Protein AF-A0A060NRF5-F1 (afdb_monomer_lite)

Organism: NCBI:txid1458426

Structure (mmCIF, N/CA/C/O backbone):
data_AF-A0A060NRF5-F1
#
_entry.id   AF-A0A060NRF5-F1
#
loop_
_atom_site.group_PDB
_atom_site.id
_atom_site.type_symbol
_atom_site.label_atom_id
_atom_site.label_alt_id
_atom_site.label_comp_id
_atom_site.label_asym_id
_atom_site.label_entity_id
_atom_site.label_seq_id
_atom_site.pdbx_PDB_ins_code
_atom_site.Cartn_x
_atom_site.Cartn_y
_atom_site.Cartn_z
_atom_site.occupancy
_atom_site.B_iso_or_equiv
_atom_site.auth_seq_id
_atom_site.auth_comp_id
_atom_site.auth_asym_id
_atom_site.auth_atom_id
_atom_site.pdbx_PDB_model_num
ATOM 1 N N . MET A 1 1 ? 1.356 7.106 18.323 1.00 96.31 1 MET A N 1
ATOM 2 C CA . MET A 1 1 ? 0.431 6.553 17.309 1.00 96.31 1 MET A CA 1
ATOM 3 C C . MET A 1 1 ? -0.984 7.085 17.484 1.00 96.31 1 MET A C 1
ATOM 5 O O . MET A 1 1 ? -1.646 7.360 16.494 1.00 96.31 1 MET A O 1
ATOM 9 N N . GLU A 1 2 ? -1.412 7.294 18.728 1.00 96.06 2 GLU A N 1
ATOM 10 C CA . GLU A 1 2 ? -2.737 7.798 19.101 1.00 96.06 2 GLU A CA 1
ATOM 11 C C . GLU A 1 2 ? -3.223 8.985 18.259 1.00 96.06 2 GLU A C 1
ATOM 13 O O . GLU A 1 2 ? -4.288 8.899 17.661 1.00 96.06 2 GLU A O 1
ATOM 18 N N . THR A 1 3 ? -2.405 10.032 18.086 1.00 96.19 3 THR A N 1
ATOM 19 C CA . THR A 1 3 ? -2.743 11.198 17.248 1.00 96.19 3 THR A CA 1
ATOM 20 C C . THR A 1 3 ? -3.162 10.820 15.825 1.00 96.19 3 THR A C 1
ATOM 22 O O . THR A 1 3 ? -4.090 11.413 15.283 1.00 96.19 3 THR A O 1
ATOM 25 N N . ALA A 1 4 ? -2.508 9.827 15.214 1.00 96.00 4 ALA A N 1
ATOM 26 C CA . ALA A 1 4 ? -2.854 9.372 13.871 1.00 96.00 4 ALA A CA 1
ATOM 27 C C . ALA A 1 4 ? -4.199 8.635 13.851 1.00 96.00 4 ALA A C 1
ATOM 29 O O . ALA A 1 4 ? -4.987 8.842 12.935 1.00 96.00 4 ALA A O 1
ATOM 30 N N . ILE A 1 5 ? -4.492 7.824 14.872 1.00 96.75 5 ILE A N 1
ATOM 31 C CA . ILE A 1 5 ? -5.781 7.130 14.986 1.00 96.75 5 ILE A CA 1
ATOM 32 C C . ILE A 1 5 ? -6.907 8.125 15.270 1.00 96.75 5 ILE A C 1
ATOM 34 O O . ILE A 1 5 ? -7.942 8.060 14.618 1.00 96.75 5 ILE A O 1
ATOM 38 N N . THR A 1 6 ? -6.705 9.083 16.175 1.00 95.88 6 THR A N 1
ATOM 39 C CA . THR A 1 6 ? -7.685 10.143 16.448 1.00 95.88 6 THR A CA 1
ATOM 40 C C . THR A 1 6 ? -7.989 10.951 15.190 1.00 95.88 6 THR A C 1
ATOM 42 O O . THR A 1 6 ? -9.155 11.173 14.869 1.00 95.88 6 THR A O 1
ATOM 45 N N . LYS A 1 7 ? -6.951 11.321 14.427 1.00 94.56 7 LYS A N 1
ATOM 46 C CA . LYS A 1 7 ? -7.110 11.973 13.124 1.00 94.56 7 LYS A CA 1
ATOM 47 C C . LYS A 1 7 ? -7.955 11.116 12.173 1.00 94.56 7 LYS A C 1
ATOM 49 O O . LYS A 1 7 ? -8.944 11.617 11.649 1.00 94.56 7 LYS A O 1
ATOM 54 N N . LEU A 1 8 ? -7.635 9.830 12.019 1.00 94.06 8 LEU A N 1
ATOM 55 C CA . LEU A 1 8 ? -8.391 8.913 11.156 1.00 94.06 8 LEU A CA 1
ATOM 56 C C . LEU A 1 8 ? -9.866 8.803 11.546 1.00 94.06 8 LEU A C 1
ATOM 58 O O . LEU A 1 8 ? -10.736 8.840 10.683 1.00 94.06 8 LEU A O 1
ATOM 62 N N . LEU A 1 9 ? -10.167 8.686 12.839 1.00 94.25 9 LEU A N 1
ATOM 63 C CA . LEU A 1 9 ? -11.551 8.615 13.307 1.00 94.25 9 LEU A CA 1
ATOM 64 C C . LEU A 1 9 ? -12.325 9.903 12.987 1.00 94.25 9 LEU A C 1
ATOM 66 O O . LEU A 1 9 ? -13.502 9.825 12.653 1.00 94.25 9 LEU A O 1
ATOM 70 N N . SER A 1 10 ? -11.660 11.064 13.018 1.00 93.56 10 SER A N 1
ATOM 71 C CA . SER A 1 10 ? -12.273 12.336 12.611 1.00 93.56 10 SER A CA 1
ATOM 72 C C . SER A 1 10 ? -12.472 12.460 11.095 1.00 93.56 10 SER A C 1
ATOM 74 O O . SER A 1 10 ? -13.467 13.024 10.651 1.00 93.56 10 SER A O 1
ATOM 76 N N . GLU A 1 11 ? -11.553 11.914 10.294 1.00 93.19 11 GLU A N 1
ATOM 77 C CA . GLU A 1 11 ? -11.613 11.966 8.826 1.00 93.19 11 GLU A CA 1
ATOM 78 C C . GLU A 1 11 ? -12.666 11.012 8.248 1.00 93.19 11 GLU A C 1
ATOM 80 O O . GLU A 1 11 ? -13.210 11.265 7.174 1.00 93.19 11 GLU A O 1
ATOM 85 N N . PHE A 1 12 ? -12.976 9.927 8.964 1.00 93.88 12 PHE A N 1
ATOM 86 C CA . PHE A 1 12 ? -13.898 8.882 8.524 1.00 93.88 12 PHE A CA 1
ATOM 87 C C . PHE A 1 12 ? -15.060 8.699 9.519 1.00 93.88 12 PHE A C 1
ATOM 89 O O . PHE A 1 12 ? -15.137 7.665 10.192 1.00 93.88 12 PHE A O 1
ATOM 96 N N . PRO A 1 13 ? -16.025 9.642 9.577 1.00 92.69 13 PRO A N 1
ATOM 97 C CA . PRO A 1 13 ? -17.156 9.590 10.517 1.00 92.69 13 PRO A CA 1
ATOM 98 C C . PRO A 1 13 ? -18.045 8.348 10.339 1.00 92.69 13 PRO A C 1
ATOM 100 O O . PRO A 1 13 ? -18.721 7.912 11.272 1.00 92.69 13 PRO A O 1
ATOM 103 N N . VAL A 1 14 ? -17.993 7.715 9.162 1.00 94.25 14 VAL A N 1
ATOM 104 C CA . VAL A 1 14 ? -18.662 6.435 8.889 1.00 94.25 14 VAL A CA 1
ATOM 105 C C . VAL A 1 14 ? -18.241 5.325 9.865 1.00 94.25 14 VAL A C 1
ATOM 107 O O . VAL A 1 14 ? -19.030 4.422 10.148 1.00 94.25 14 VAL A O 1
ATOM 110 N N . ILE A 1 15 ? -17.021 5.392 10.417 1.00 95.88 15 ILE A N 1
ATOM 111 C CA . ILE A 1 15 ? -16.541 4.432 11.416 1.00 95.88 15 ILE A CA 1
ATOM 112 C C . ILE A 1 15 ? -17.417 4.503 12.663 1.00 95.88 15 ILE A C 1
ATOM 114 O O . ILE A 1 15 ? -17.951 3.481 13.097 1.00 95.88 15 ILE A O 1
ATOM 118 N N . GLU A 1 16 ? -17.592 5.701 13.219 1.00 95.12 16 GLU A N 1
ATOM 119 C CA . GLU A 1 16 ? -18.396 5.924 14.419 1.00 95.12 16 GLU A CA 1
ATOM 120 C C . GLU A 1 16 ? -19.864 5.557 14.181 1.00 95.12 16 GLU A C 1
ATOM 122 O O . GLU A 1 16 ? -20.474 4.852 14.991 1.00 95.12 16 GLU A O 1
ATOM 127 N N . GLU A 1 17 ? -20.407 5.941 13.023 1.00 95.94 17 GLU A N 1
ATOM 128 C CA . GLU A 1 17 ? -21.777 5.612 12.633 1.00 95.94 17 GLU A CA 1
ATOM 129 C C . GLU A 1 17 ? -22.030 4.095 12.657 1.00 95.94 17 GLU A C 1
ATOM 131 O O . GLU A 1 17 ? -22.981 3.625 13.294 1.00 95.94 17 GLU A O 1
ATOM 136 N N . LYS A 1 18 ? -21.163 3.315 11.999 1.00 97.06 18 LYS A N 1
ATOM 137 C CA . LYS A 1 18 ? -21.299 1.854 11.910 1.00 97.06 18 LYS A CA 1
ATOM 138 C C . LYS A 1 18 ? -21.001 1.164 13.237 1.00 97.06 18 LYS A C 1
ATOM 140 O O . LYS A 1 18 ? -21.674 0.191 13.573 1.00 97.06 18 LYS A O 1
ATOM 145 N N . CYS A 1 19 ? -20.069 1.686 14.032 1.00 96.62 19 CYS A N 1
ATOM 146 C CA . CYS A 1 19 ? -19.813 1.200 15.388 1.00 96.62 19 CYS A CA 1
ATOM 147 C C . CYS A 1 19 ? -21.053 1.327 16.278 1.00 96.62 19 CYS A C 1
ATOM 149 O O . CYS A 1 19 ? -21.431 0.364 16.947 1.00 96.62 19 CYS A O 1
ATOM 151 N N . ARG A 1 20 ? -21.739 2.477 16.229 1.00 96.88 20 ARG A N 1
ATOM 152 C CA . ARG A 1 20 ? -22.993 2.705 16.958 1.00 96.88 20 ARG A CA 1
ATOM 153 C C . ARG A 1 20 ? -24.102 1.764 16.488 1.00 96.88 20 ARG A C 1
ATOM 155 O O . ARG A 1 20 ? -24.777 1.165 17.322 1.00 96.88 20 ARG A O 1
ATOM 162 N N . GLN A 1 21 ? -24.273 1.609 15.173 1.00 96.44 21 GLN A N 1
ATOM 163 C CA . GLN A 1 21 ? -25.275 0.705 14.589 1.00 96.44 21 GLN A CA 1
ATOM 164 C C . GLN A 1 21 ? -25.045 -0.754 15.010 1.00 96.44 21 GLN A C 1
ATOM 166 O O . GLN A 1 21 ? -25.988 -1.435 15.409 1.00 96.44 21 GLN A O 1
ATOM 171 N N . ASN A 1 22 ? -23.789 -1.204 14.997 1.00 96.25 22 ASN A N 1
ATOM 172 C CA . ASN A 1 22 ? -23.420 -2.593 15.280 1.00 96.25 22 ASN A CA 1
ATOM 173 C C . ASN A 1 22 ? -23.067 -2.849 16.756 1.00 96.25 22 ASN A C 1
ATOM 175 O O . ASN A 1 22 ? -22.682 -3.963 17.104 1.00 96.25 22 ASN A O 1
ATOM 179 N N . ARG A 1 23 ? -23.208 -1.840 17.629 1.00 96.44 23 ARG A N 1
ATOM 180 C CA . ARG A 1 23 ? -22.895 -1.901 19.071 1.00 96.44 23 ARG A CA 1
ATOM 181 C C . ARG A 1 23 ? -21.463 -2.369 19.366 1.00 96.44 23 ARG A C 1
ATOM 183 O O . ARG A 1 23 ? -21.225 -3.101 20.325 1.00 96.44 23 ARG A O 1
ATOM 190 N N . VAL A 1 24 ? -20.503 -1.936 18.551 1.00 96.75 24 VAL A N 1
ATOM 191 C CA . VAL A 1 24 ? -19.076 -2.229 18.744 1.00 96.75 24 VAL A CA 1
ATOM 192 C C . VAL A 1 24 ? -18.390 -0.982 19.309 1.00 96.75 24 VAL A C 1
ATOM 194 O O . VAL A 1 24 ? -18.358 0.036 18.623 1.00 96.75 24 VAL A O 1
ATOM 197 N N . PRO A 1 25 ? -17.838 -1.012 20.536 1.00 95.94 25 PRO A N 1
ATOM 198 C CA . PRO A 1 25 ? -17.162 0.151 21.099 1.00 95.94 25 PRO A CA 1
ATOM 199 C C . PRO A 1 25 ? -15.815 0.403 20.411 1.00 95.94 25 PRO A C 1
ATOM 201 O O . PRO A 1 25 ? -15.046 -0.528 20.153 1.00 95.94 25 PRO A O 1
ATOM 204 N N . ILE A 1 26 ? -15.498 1.677 20.175 1.00 96.88 26 ILE A N 1
ATOM 205 C CA . ILE A 1 26 ? -14.165 2.104 19.739 1.00 96.88 26 ILE A CA 1
ATOM 206 C C . ILE A 1 26 ? -13.253 2.133 20.970 1.00 96.88 26 ILE A C 1
ATOM 208 O O . ILE A 1 26 ? -13.486 2.898 21.902 1.00 96.88 26 ILE A O 1
ATOM 212 N N . ASN A 1 27 ? -12.200 1.314 20.977 1.00 96.88 27 ASN A N 1
ATOM 213 C CA . ASN A 1 27 ? -11.184 1.334 22.031 1.00 96.88 27 ASN A CA 1
ATOM 214 C C . ASN A 1 27 ? -9.876 1.922 21.485 1.00 96.88 27 ASN A C 1
ATOM 216 O O . ASN A 1 27 ? -9.056 1.209 20.903 1.00 96.88 27 ASN A O 1
ATOM 220 N N . LEU A 1 28 ? -9.696 3.232 21.680 1.00 97.00 28 LEU A N 1
ATOM 221 C CA . LEU A 1 28 ? -8.550 3.984 21.164 1.00 97.00 28 LEU A CA 1
ATOM 222 C C . LEU A 1 28 ? -7.210 3.451 21.687 1.00 97.00 28 LEU A C 1
ATOM 224 O O . LEU A 1 28 ? -6.270 3.294 20.909 1.00 97.00 28 LEU A O 1
ATOM 228 N N . GLN A 1 29 ? -7.126 3.122 22.979 1.00 97.75 29 GLN A N 1
ATOM 229 C CA . GLN A 1 29 ? -5.900 2.602 23.593 1.00 97.75 29 GLN A CA 1
ATOM 230 C C . GLN A 1 29 ? -5.487 1.268 22.968 1.00 97.75 29 GLN A C 1
ATOM 232 O O . GLN A 1 29 ? -4.326 1.082 22.605 1.00 97.75 29 GLN A O 1
ATOM 237 N N . LYS A 1 30 ? -6.448 0.358 22.772 1.00 97.88 30 LYS A N 1
ATOM 238 C CA . LYS A 1 30 ? -6.192 -0.942 22.149 1.00 97.88 30 LYS A CA 1
ATOM 239 C C . LYS A 1 30 ? -5.722 -0.793 20.703 1.00 97.88 30 LYS A C 1
ATOM 241 O O . LYS A 1 30 ? -4.719 -1.397 20.338 1.00 97.88 30 LYS A O 1
ATOM 246 N N . LEU A 1 31 ? -6.414 0.021 19.903 1.00 98.00 31 LEU A N 1
ATOM 247 C CA . LEU A 1 31 ? -6.033 0.267 18.507 1.00 98.00 31 LEU A CA 1
ATOM 248 C C . LEU A 1 31 ? -4.641 0.907 18.412 1.00 98.00 31 LEU A C 1
ATOM 250 O O . LEU A 1 31 ? -3.848 0.539 17.549 1.00 98.00 31 LEU A O 1
ATOM 254 N N . THR A 1 32 ? -4.325 1.824 19.329 1.00 98.25 32 THR A N 1
ATOM 255 C CA . THR A 1 32 ? -3.014 2.481 19.420 1.00 98.25 32 THR A CA 1
ATOM 256 C C . THR A 1 32 ? -1.905 1.478 19.709 1.00 98.25 32 THR A C 1
ATOM 258 O O . THR A 1 32 ? -0.946 1.400 18.940 1.00 98.25 32 THR A O 1
ATOM 261 N N . ALA A 1 33 ? -2.058 0.677 20.766 1.00 98.31 33 ALA A N 1
ATOM 262 C CA . ALA A 1 33 ? -1.073 -0.329 21.149 1.00 98.31 33 ALA A CA 1
ATOM 263 C C . ALA A 1 33 ? -0.861 -1.373 20.041 1.00 98.31 33 ALA A C 1
ATOM 265 O O . ALA A 1 33 ? 0.268 -1.780 19.765 1.00 98.31 33 ALA A O 1
ATOM 266 N N . GLU A 1 34 ? -1.938 -1.781 19.369 1.00 98.00 34 GLU A N 1
ATOM 267 C CA . GLU A 1 34 ? -1.876 -2.747 18.276 1.00 98.00 34 GLU A CA 1
ATOM 268 C C . GLU A 1 34 ? -1.121 -2.185 17.063 1.00 98.00 34 GLU A C 1
ATOM 270 O O . GLU A 1 34 ? -0.209 -2.834 16.547 1.00 98.00 34 GLU A O 1
ATOM 275 N N . ALA A 1 35 ? -1.428 -0.955 16.645 1.00 98.25 35 ALA A N 1
ATOM 276 C CA . ALA A 1 35 ? -0.732 -0.289 15.548 1.00 98.25 35 ALA A CA 1
ATOM 277 C C . ALA A 1 35 ? 0.769 -0.094 15.838 1.00 98.25 35 ALA A C 1
ATOM 279 O O . ALA A 1 35 ? 1.605 -0.318 14.958 1.00 98.25 35 ALA A O 1
ATOM 280 N N . GLU A 1 36 ? 1.131 0.283 17.069 1.00 98.31 36 GLU A N 1
ATOM 281 C CA . GLU A 1 36 ? 2.533 0.428 17.493 1.00 98.31 36 GLU A CA 1
ATOM 282 C C . GLU A 1 36 ? 3.276 -0.907 17.492 1.00 98.31 36 GLU A C 1
ATOM 284 O O . GLU A 1 36 ? 4.404 -0.986 16.996 1.00 98.31 36 GLU A O 1
ATOM 289 N N . ALA A 1 37 ? 2.634 -1.970 17.980 1.00 98.06 37 ALA A N 1
ATOM 290 C CA . ALA A 1 37 ? 3.210 -3.307 17.978 1.00 98.06 37 ALA A CA 1
ATOM 291 C C . ALA A 1 37 ? 3.506 -3.800 16.553 1.00 98.06 37 ALA A C 1
ATOM 293 O O . ALA A 1 37 ? 4.570 -4.377 16.314 1.00 98.06 37 ALA A O 1
ATOM 294 N N . TRP A 1 38 ? 2.606 -3.550 15.594 1.00 97.75 38 TRP A N 1
ATOM 295 C CA . TRP A 1 38 ? 2.828 -3.924 14.195 1.00 97.75 38 TRP A CA 1
ATOM 296 C C . TRP A 1 38 ? 3.927 -3.113 13.522 1.00 97.75 38 TRP A C 1
ATOM 298 O O . TRP A 1 38 ? 4.764 -3.713 12.850 1.00 97.75 38 TRP A O 1
ATOM 308 N N . LEU A 1 39 ? 3.965 -1.791 13.726 1.00 98.25 39 LEU A N 1
ATOM 309 C CA . LEU A 1 39 ? 5.045 -0.960 13.190 1.00 98.25 39 LEU A CA 1
ATOM 310 C C . LEU A 1 39 ? 6.395 -1.422 13.745 1.00 98.25 39 LEU A C 1
ATOM 312 O O . LEU A 1 39 ? 7.309 -1.704 12.978 1.00 98.25 39 LEU A O 1
ATOM 316 N N . SER A 1 40 ? 6.497 -1.599 15.066 1.00 98.06 40 SER A N 1
ATOM 317 C CA . SER A 1 40 ? 7.731 -2.063 15.708 1.00 98.06 40 SER A CA 1
ATOM 318 C C . SER A 1 40 ? 8.164 -3.444 15.207 1.00 98.06 40 SER A C 1
ATOM 320 O O . SER A 1 40 ? 9.347 -3.668 14.951 1.00 98.06 40 SER A O 1
ATOM 322 N N . ARG A 1 41 ? 7.217 -4.377 15.038 1.00 97.06 41 ARG A N 1
ATOM 323 C CA . ARG A 1 41 ? 7.503 -5.711 14.495 1.00 97.06 41 ARG A CA 1
ATOM 324 C C . ARG A 1 41 ? 8.042 -5.626 13.071 1.00 97.06 41 ARG A C 1
ATOM 326 O O . ARG A 1 41 ? 9.068 -6.241 12.797 1.00 97.06 41 ARG A O 1
ATOM 333 N N . GLN A 1 42 ? 7.382 -4.861 12.202 1.00 97.31 42 GLN A N 1
ATOM 334 C CA . GLN A 1 42 ? 7.807 -4.736 10.812 1.00 97.31 42 GLN A CA 1
ATOM 335 C C . GLN A 1 42 ? 9.179 -4.069 10.706 1.00 97.31 42 GLN A C 1
ATOM 337 O O . GLN A 1 42 ? 10.031 -4.549 9.973 1.00 97.31 42 GLN A O 1
ATOM 342 N N . GLN A 1 43 ? 9.434 -3.024 11.496 1.00 97.50 43 GLN A N 1
ATOM 343 C CA . GLN A 1 43 ? 10.740 -2.364 11.536 1.00 97.50 43 GLN A CA 1
ATOM 344 C C . GLN A 1 43 ? 11.856 -3.321 11.954 1.00 97.50 43 GLN A C 1
ATOM 346 O O . GLN A 1 43 ? 12.914 -3.335 11.335 1.00 97.50 43 GLN A O 1
ATOM 351 N N . LYS A 1 44 ? 11.624 -4.162 12.969 1.00 97.31 44 LYS A N 1
ATOM 352 C CA . LYS A 1 44 ? 12.595 -5.188 13.379 1.00 97.31 44 LYS A CA 1
ATOM 353 C C . LYS A 1 44 ? 12.855 -6.208 12.270 1.00 97.31 44 LYS A C 1
ATOM 355 O O . LYS A 1 44 ? 14.003 -6.594 12.066 1.00 97.31 44 LYS A O 1
ATOM 360 N N . GLU A 1 45 ? 11.811 -6.635 11.560 1.00 95.44 45 GLU A N 1
ATOM 361 C CA . GLU A 1 45 ? 11.961 -7.532 10.410 1.00 95.44 45 GLU A CA 1
ATOM 362 C C . GLU A 1 45 ? 12.764 -6.864 9.284 1.00 95.44 45 GLU A C 1
ATOM 364 O O . GLU A 1 45 ? 13.720 -7.454 8.782 1.00 95.44 45 GLU A O 1
ATOM 369 N N . ASP A 1 46 ? 12.450 -5.616 8.946 1.00 96.06 46 ASP A N 1
ATOM 370 C CA . ASP A 1 46 ? 13.120 -4.874 7.876 1.00 96.06 46 ASP A CA 1
ATOM 371 C C . ASP A 1 46 ? 14.600 -4.585 8.202 1.00 96.06 46 ASP A C 1
ATOM 373 O O . ASP A 1 46 ? 15.453 -4.695 7.318 1.00 96.06 46 ASP A O 1
ATOM 377 N N . ILE A 1 47 ? 14.930 -4.311 9.471 1.00 95.19 47 ILE A N 1
ATOM 378 C CA . ILE A 1 47 ? 16.315 -4.154 9.962 1.00 95.19 47 ILE A CA 1
ATOM 379 C C . ILE A 1 47 ? 17.094 -5.470 9.864 1.00 95.19 47 ILE A C 1
ATOM 381 O O . ILE A 1 47 ? 18.292 -5.469 9.580 1.00 95.19 47 ILE A O 1
ATOM 385 N N . SER A 1 48 ? 16.435 -6.612 10.089 1.00 93.81 48 SER A N 1
ATOM 386 C CA . SER A 1 48 ? 17.095 -7.922 10.003 1.00 93.81 48 SER A CA 1
ATOM 387 C C . SER A 1 48 ? 17.554 -8.265 8.577 1.00 93.81 48 SER A C 1
ATOM 389 O O . SER A 1 48 ? 18.476 -9.063 8.392 1.00 93.81 48 SER A O 1
ATOM 391 N N . TYR A 1 49 ? 16.957 -7.621 7.568 1.00 89.81 49 TYR A N 1
ATOM 392 C CA . TYR A 1 49 ? 17.357 -7.719 6.171 1.00 89.81 49 TYR A CA 1
ATOM 393 C C . TYR A 1 49 ? 18.401 -6.651 5.827 1.00 89.81 49 TYR A C 1
ATOM 395 O O . TYR A 1 49 ? 18.079 -5.490 5.594 1.00 89.81 49 TYR A O 1
ATOM 403 N N . LYS A 1 50 ? 19.666 -7.080 5.729 1.00 87.62 50 LYS A N 1
ATOM 404 C CA . LYS A 1 50 ? 20.838 -6.211 5.495 1.00 87.62 50 LYS A CA 1
ATOM 405 C C . LYS A 1 50 ? 20.898 -5.534 4.119 1.00 87.62 50 LYS A C 1
ATOM 407 O O . LYS A 1 50 ? 21.785 -4.722 3.897 1.00 87.62 50 LYS A O 1
ATOM 412 N N . HIS A 1 51 ? 20.031 -5.914 3.185 1.00 89.75 51 HIS A N 1
ATOM 413 C CA . HIS A 1 51 ? 20.010 -5.333 1.846 1.00 89.75 51 HIS A CA 1
ATOM 414 C C . HIS A 1 51 ? 19.032 -4.171 1.794 1.00 89.75 51 HIS A C 1
ATOM 416 O O . HIS A 1 51 ? 17.880 -4.324 2.202 1.00 89.75 51 HIS A O 1
ATOM 422 N N . ASP A 1 52 ? 19.475 -3.048 1.248 1.00 91.19 52 ASP A N 1
ATOM 423 C CA . ASP A 1 52 ? 18.610 -1.902 1.005 1.00 91.19 52 ASP A CA 1
ATOM 424 C C . ASP A 1 52 ? 17.589 -2.200 -0.094 1.00 91.19 52 ASP A C 1
ATOM 426 O O . ASP A 1 52 ? 17.787 -3.068 -0.952 1.00 91.19 52 ASP A O 1
ATOM 430 N N . LEU A 1 53 ? 16.473 -1.471 -0.065 1.00 93.06 53 LEU A N 1
ATOM 431 C CA . LEU A 1 53 ? 15.541 -1.488 -1.181 1.00 93.06 53 LEU A CA 1
ATOM 432 C C . LEU A 1 53 ? 16.211 -0.955 -2.446 1.00 93.06 53 LEU A C 1
ATOM 434 O O . LEU A 1 53 ? 16.932 0.039 -2.418 1.00 93.06 53 LEU A O 1
ATOM 438 N N . ILE A 1 54 ? 15.891 -1.588 -3.571 1.00 93.19 54 ILE A N 1
ATOM 439 C CA . ILE A 1 54 ? 16.360 -1.175 -4.892 1.00 93.19 54 ILE A CA 1
ATOM 440 C C . ILE A 1 54 ? 15.176 -0.892 -5.814 1.00 93.19 54 ILE A C 1
ATOM 442 O O . ILE A 1 54 ? 14.239 -1.686 -5.912 1.00 93.19 54 ILE A O 1
ATOM 446 N N . SER A 1 55 ? 15.218 0.241 -6.508 1.00 94.62 55 SER A N 1
ATOM 447 C CA . SER A 1 55 ? 14.315 0.538 -7.620 1.00 94.62 55 SER A CA 1
ATOM 448 C C . SER A 1 55 ? 15.068 0.292 -8.929 1.00 94.62 55 SER A C 1
ATOM 450 O O . SER A 1 55 ? 16.062 0.978 -9.171 1.00 94.62 55 SER A O 1
ATOM 452 N N . PRO A 1 56 ? 14.623 -0.642 -9.793 1.00 92.12 56 PRO A N 1
ATOM 453 C CA . PRO A 1 56 ? 15.240 -0.863 -11.103 1.00 92.12 56 PRO A CA 1
ATOM 454 C C . PRO A 1 56 ? 15.274 0.391 -11.986 1.00 92.12 56 PRO A C 1
ATOM 456 O O . PRO A 1 56 ? 16.178 0.535 -12.802 1.00 92.12 56 PRO A O 1
ATOM 459 N N . HIS A 1 57 ? 14.317 1.305 -11.795 1.00 91.06 57 HIS A N 1
ATOM 460 C CA . HIS A 1 57 ? 14.201 2.560 -12.547 1.00 91.06 57 HIS A CA 1
ATOM 461 C C . HIS A 1 57 ? 14.667 3.789 -11.752 1.00 91.06 57 HIS A C 1
ATOM 463 O O . HIS A 1 57 ? 14.471 4.912 -12.199 1.00 91.06 57 HIS A O 1
ATOM 469 N N . GLY A 1 58 ? 15.275 3.593 -10.577 1.00 91.81 58 GLY A N 1
ATOM 470 C CA . GLY A 1 58 ? 15.867 4.663 -9.768 1.00 91.81 58 GLY A CA 1
ATOM 471 C C . GLY A 1 58 ? 14.892 5.517 -8.948 1.00 91.81 58 GLY A C 1
ATOM 472 O O . GLY A 1 58 ? 15.343 6.437 -8.268 1.00 91.81 58 GLY A O 1
ATOM 473 N N . LEU A 1 59 ? 13.587 5.220 -8.952 1.00 94.31 59 LEU A N 1
ATOM 474 C CA . LEU A 1 59 ? 12.607 5.960 -8.155 1.00 94.31 59 LEU A CA 1
ATOM 475 C C . LEU A 1 59 ? 12.435 5.345 -6.759 1.00 94.31 59 LEU A C 1
ATOM 477 O O . LEU A 1 59 ? 11.774 4.314 -6.585 1.00 94.31 59 LEU A O 1
ATOM 481 N N . THR A 1 60 ? 12.954 6.054 -5.759 1.00 96.44 60 THR A N 1
ATOM 482 C CA . THR A 1 60 ? 12.701 5.809 -4.335 1.00 96.44 60 THR A CA 1
ATOM 483 C C . THR A 1 60 ? 12.126 7.068 -3.696 1.00 96.44 60 THR A C 1
ATOM 485 O O . THR A 1 60 ? 12.615 8.173 -3.924 1.00 96.44 60 THR A O 1
ATOM 488 N N . ILE A 1 61 ? 11.071 6.904 -2.903 1.00 97.19 61 ILE A N 1
ATOM 489 C CA . ILE A 1 61 ? 10.350 7.989 -2.235 1.00 97.19 61 ILE A CA 1
ATOM 490 C C . ILE A 1 61 ? 10.451 7.779 -0.729 1.00 97.19 61 ILE A C 1
ATOM 492 O O . ILE A 1 61 ? 10.141 6.698 -0.235 1.00 97.19 61 ILE A O 1
ATOM 496 N N . GLU A 1 62 ? 10.833 8.825 -0.002 1.00 97.75 62 GLU A N 1
ATOM 497 C CA . GLU A 1 62 ? 10.991 8.751 1.448 1.00 97.75 62 GLU A CA 1
ATOM 498 C C . GLU A 1 62 ? 9.707 9.167 2.178 1.00 97.75 62 GLU A C 1
ATOM 500 O O . GLU A 1 62 ? 9.154 10.258 1.960 1.00 97.75 62 GLU A O 1
ATOM 505 N N . LEU A 1 63 ? 9.250 8.308 3.087 1.00 98.31 63 LEU A N 1
ATOM 506 C CA . LEU A 1 63 ? 8.220 8.617 4.069 1.00 98.31 63 LEU A CA 1
ATOM 507 C C . LEU A 1 63 ? 8.854 8.984 5.409 1.00 98.31 63 LEU A C 1
ATOM 509 O O . LEU A 1 63 ? 9.732 8.306 5.928 1.00 98.31 63 LEU A O 1
ATOM 513 N N . THR A 1 64 ? 8.339 10.039 6.021 1.00 98.00 64 THR A N 1
ATOM 514 C CA . THR A 1 64 ? 8.648 10.404 7.400 1.00 98.00 64 THR A CA 1
ATOM 515 C C . THR A 1 64 ? 8.083 9.372 8.376 1.00 98.00 64 THR A C 1
ATOM 517 O O . THR A 1 64 ? 7.097 8.681 8.104 1.00 98.00 64 THR A O 1
ATOM 520 N N . LEU A 1 65 ? 8.624 9.339 9.596 1.00 96.81 65 LEU A N 1
ATOM 521 C CA . LEU A 1 65 ? 8.073 8.506 10.668 1.00 96.81 65 LEU A CA 1
ATOM 522 C C . LEU A 1 65 ? 6.596 8.826 10.971 1.00 96.81 65 LEU A C 1
ATOM 524 O O . LEU A 1 65 ? 5.842 7.936 11.360 1.00 96.81 65 LEU A O 1
ATOM 528 N N . ALA A 1 66 ? 6.169 10.083 10.814 1.00 97.00 66 ALA A N 1
ATOM 529 C CA . ALA A 1 66 ? 4.771 10.467 10.996 1.00 97.00 66 ALA A CA 1
ATOM 530 C C . ALA A 1 66 ? 3.871 9.853 9.911 1.00 97.00 66 ALA A C 1
ATOM 532 O O . ALA A 1 66 ? 2.808 9.321 10.233 1.00 97.00 66 ALA A O 1
ATOM 533 N N . GLU A 1 67 ? 4.323 9.865 8.654 1.00 97.81 67 GLU A N 1
ATOM 534 C CA . GLU A 1 67 ? 3.636 9.221 7.531 1.00 97.81 67 GLU A CA 1
ATOM 535 C C . GLU A 1 67 ? 3.565 7.697 7.720 1.00 97.81 67 GLU A C 1
ATOM 537 O O . GLU A 1 67 ? 2.489 7.116 7.584 1.00 97.81 67 GLU A O 1
ATOM 542 N N . LEU A 1 68 ? 4.659 7.053 8.142 1.00 97.75 68 LEU A N 1
ATOM 543 C CA . LEU A 1 68 ? 4.664 5.620 8.468 1.00 97.75 68 LEU A CA 1
ATOM 544 C C . LEU A 1 68 ? 3.715 5.281 9.623 1.00 97.75 68 LEU A C 1
ATOM 546 O O . LEU A 1 68 ? 2.938 4.331 9.534 1.00 97.75 68 LEU A O 1
ATOM 550 N N . LYS A 1 69 ? 3.735 6.066 10.709 1.00 97.94 69 LYS A N 1
ATOM 551 C CA . LYS A 1 69 ? 2.795 5.891 11.828 1.00 97.94 69 LYS A CA 1
ATOM 552 C C . LYS A 1 69 ? 1.354 6.000 11.343 1.00 97.94 69 LYS A C 1
ATOM 554 O O . LYS A 1 69 ? 0.529 5.176 11.720 1.00 97.94 69 LYS A O 1
ATOM 559 N N . TYR A 1 70 ? 1.058 6.969 10.483 1.00 97.69 70 TYR A N 1
ATOM 560 C CA . TYR A 1 70 ? -0.270 7.113 9.903 1.00 97.69 70 TYR A CA 1
ATOM 561 C C . TYR A 1 70 ? -0.661 5.911 9.028 1.00 97.69 70 TYR A C 1
ATOM 563 O O . TYR A 1 70 ? -1.758 5.382 9.192 1.00 97.69 70 TYR A O 1
ATOM 571 N N . ALA A 1 71 ? 0.240 5.399 8.185 1.00 97.88 71 ALA A N 1
ATOM 572 C CA . ALA A 1 71 ? -0.017 4.202 7.383 1.00 97.88 71 ALA A CA 1
ATOM 573 C C . ALA A 1 71 ? -0.340 2.967 8.248 1.00 97.88 71 ALA A C 1
ATOM 575 O O . ALA A 1 71 ? -1.284 2.227 7.967 1.00 97.88 71 ALA A O 1
ATOM 576 N N . PHE A 1 72 ? 0.386 2.769 9.353 1.00 98.19 72 PHE A N 1
ATOM 577 C CA . PHE A 1 72 ? 0.115 1.672 10.287 1.00 98.19 72 PHE A CA 1
ATOM 578 C C . PHE A 1 72 ? -1.150 1.887 11.127 1.00 98.19 72 PHE A C 1
ATOM 580 O O . PHE A 1 72 ? -1.861 0.921 11.422 1.00 98.19 72 PHE A O 1
ATOM 587 N N . ALA A 1 73 ? -1.481 3.134 11.468 1.00 98.12 73 ALA A N 1
ATOM 588 C CA . ALA A 1 73 ? -2.767 3.479 12.068 1.00 98.12 73 ALA A CA 1
ATOM 589 C C . ALA A 1 73 ? -3.921 3.105 11.125 1.00 98.12 73 ALA A C 1
ATOM 591 O O . ALA A 1 73 ? -4.852 2.419 11.545 1.00 98.12 73 ALA A O 1
ATOM 592 N N . VAL A 1 74 ? -3.812 3.458 9.839 1.00 97.38 74 VAL A N 1
ATOM 593 C CA . VAL A 1 74 ? -4.778 3.078 8.801 1.00 97.38 74 VAL A CA 1
ATOM 594 C C . VAL A 1 74 ? -4.933 1.568 8.726 1.00 97.38 74 VAL A C 1
ATOM 596 O O . VAL A 1 74 ? -6.053 1.075 8.825 1.00 97.38 74 VAL A O 1
ATOM 599 N N . GLY A 1 75 ? -3.838 0.818 8.566 1.00 96.56 75 GLY A N 1
ATOM 600 C CA . GLY A 1 75 ? -3.926 -0.633 8.404 1.00 96.56 75 GLY A CA 1
ATOM 601 C C . GLY A 1 75 ? -4.593 -1.319 9.596 1.00 96.56 75 GLY A C 1
ATOM 602 O O . GLY A 1 75 ? -5.387 -2.247 9.421 1.00 96.56 75 GLY A O 1
ATOM 603 N N . THR A 1 76 ? -4.350 -0.799 10.799 1.00 97.50 76 THR A N 1
ATOM 604 C CA . THR A 1 76 ? -4.976 -1.247 12.049 1.00 97.50 76 THR A CA 1
ATOM 605 C C . THR A 1 76 ? -6.464 -0.931 12.087 1.00 97.50 76 THR A C 1
ATOM 607 O O . THR A 1 76 ? -7.283 -1.842 12.209 1.00 97.50 76 THR A O 1
ATOM 610 N N . VAL A 1 77 ? -6.825 0.345 11.930 1.00 97.12 77 VAL A N 1
ATOM 611 C CA . VAL A 1 77 ? -8.214 0.811 12.004 1.00 97.12 77 VAL A CA 1
ATOM 612 C C . VAL A 1 77 ? -9.054 0.183 10.898 1.00 97.12 77 VAL A C 1
ATOM 614 O O . VAL A 1 77 ? -10.124 -0.340 11.185 1.00 97.12 77 VAL A O 1
ATOM 617 N N . ARG A 1 78 ? -8.557 0.143 9.656 1.00 95.25 78 ARG A N 1
ATOM 618 C CA . ARG A 1 78 ? -9.240 -0.473 8.508 1.00 95.25 78 ARG A CA 1
ATOM 619 C C . ARG A 1 78 ? -9.495 -1.959 8.733 1.00 95.25 78 ARG A C 1
ATOM 621 O O . ARG A 1 78 ? -10.594 -2.437 8.468 1.00 95.25 78 ARG A O 1
ATOM 628 N N . THR A 1 79 ? -8.501 -2.699 9.221 1.00 95.25 79 THR A N 1
ATOM 629 C CA . THR A 1 79 ? -8.656 -4.142 9.472 1.00 95.25 79 THR A CA 1
ATOM 630 C C . THR A 1 79 ? -9.642 -4.400 10.595 1.00 95.25 79 THR A C 1
ATOM 632 O O . THR A 1 79 ? -10.558 -5.203 10.430 1.00 95.25 79 THR A O 1
ATOM 635 N N . TRP A 1 80 ? -9.497 -3.686 11.712 1.00 96.12 80 TRP A N 1
ATOM 636 C CA . TRP A 1 80 ? -10.431 -3.776 12.825 1.00 96.12 80 TRP A CA 1
ATOM 637 C C . TRP A 1 80 ? -11.856 -3.427 12.387 1.00 96.12 80 TRP A C 1
ATOM 639 O O . TRP A 1 80 ? -12.777 -4.201 12.640 1.00 96.12 80 TRP A O 1
ATOM 649 N N . PHE A 1 81 ? -12.035 -2.315 11.677 1.00 96.00 81 PHE A N 1
ATOM 650 C CA . PHE A 1 81 ? -13.332 -1.867 11.190 1.00 96.00 81 PHE A CA 1
ATOM 651 C C . PHE A 1 81 ? -13.971 -2.920 10.285 1.00 96.00 81 PHE A C 1
ATOM 653 O O . PHE A 1 81 ? -15.074 -3.398 10.549 1.00 96.00 81 PHE A O 1
ATOM 660 N N . ASN A 1 82 ? -13.248 -3.369 9.263 1.00 93.12 82 ASN A N 1
ATOM 661 C CA . ASN A 1 82 ? -13.800 -4.328 8.324 1.00 93.12 82 ASN A CA 1
ATOM 662 C C . ASN A 1 82 ? -14.111 -5.677 8.983 1.00 93.12 82 ASN A C 1
ATOM 664 O O . ASN A 1 82 ? -15.190 -6.225 8.776 1.00 93.12 82 ASN A O 1
ATOM 668 N N . GLU A 1 83 ? -13.204 -6.220 9.795 1.00 93.50 83 GLU A N 1
ATOM 669 C CA . GLU A 1 83 ? -13.360 -7.574 10.331 1.00 93.50 83 GLU A CA 1
ATOM 670 C C . GLU A 1 83 ? -14.249 -7.633 11.579 1.00 93.50 83 GLU A C 1
ATOM 672 O O . GLU A 1 83 ? -14.968 -8.616 11.764 1.00 93.50 83 GLU A O 1
ATOM 677 N N . LYS A 1 84 ? -14.201 -6.614 12.448 1.00 94.56 84 LYS A N 1
ATOM 678 C CA . LYS A 1 84 ? -14.931 -6.595 13.729 1.00 94.56 84 LYS A CA 1
ATOM 679 C C . LYS A 1 84 ? -16.239 -5.823 13.667 1.00 94.56 84 LYS A C 1
ATOM 681 O O . LYS A 1 84 ? -17.178 -6.227 14.342 1.00 94.56 84 LYS A O 1
ATOM 686 N N . VAL A 1 85 ? -16.309 -4.746 12.884 1.00 95.19 85 VAL A N 1
ATOM 687 C CA . VAL A 1 85 ? -17.524 -3.922 12.7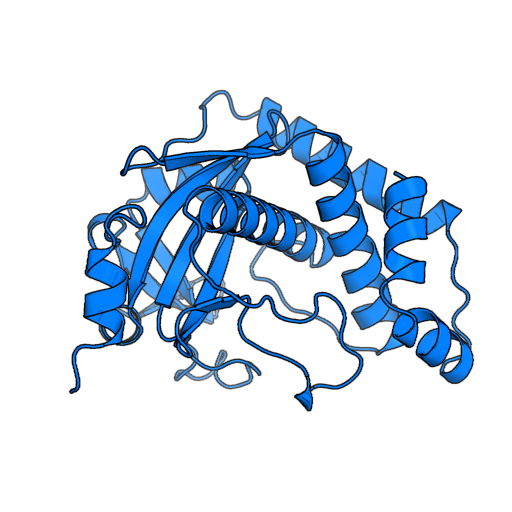72 1.00 95.19 85 VAL A CA 1
ATOM 688 C C . VAL A 1 85 ? -18.371 -4.380 11.591 1.00 95.19 85 VAL A C 1
ATOM 690 O O . VAL A 1 85 ? -19.570 -4.576 11.755 1.00 95.19 85 VAL A O 1
ATOM 693 N N . MET A 1 86 ? -17.762 -4.601 10.422 1.00 93.31 86 MET A N 1
ATOM 694 C CA . MET A 1 86 ? -18.490 -4.957 9.193 1.00 93.31 86 MET A CA 1
ATOM 695 C C . MET A 1 86 ? -18.608 -6.471 8.948 1.00 93.31 86 MET A C 1
ATOM 697 O O . MET A 1 86 ? -19.393 -6.902 8.104 1.00 93.31 86 MET A O 1
ATOM 701 N N . GLY A 1 87 ? -17.835 -7.296 9.664 1.00 90.94 87 GLY A N 1
ATOM 702 C CA . GLY A 1 87 ? -17.815 -8.755 9.496 1.00 90.94 87 GLY A CA 1
ATOM 703 C C . GLY A 1 87 ? -17.157 -9.239 8.195 1.00 90.94 87 GLY A C 1
ATOM 704 O O . GLY A 1 87 ? -17.301 -10.402 7.813 1.00 90.94 87 GLY A O 1
ATOM 705 N N . TRP A 1 88 ? -16.429 -8.370 7.494 1.00 89.19 88 TRP A N 1
ATOM 706 C CA . TRP A 1 88 ? -15.751 -8.675 6.239 1.00 89.19 88 TRP A CA 1
ATOM 707 C C . TRP A 1 88 ? -14.348 -9.203 6.503 1.00 89.19 88 TRP A C 1
ATOM 709 O O . TRP A 1 88 ? -13.420 -8.450 6.790 1.00 89.19 88 TRP A O 1
ATOM 719 N N . LYS A 1 89 ? -14.187 -10.521 6.384 1.00 82.75 89 LYS A N 1
ATOM 720 C CA . LYS A 1 89 ? -12.885 -11.176 6.531 1.00 82.75 89 LYS A CA 1
ATOM 721 C C . LYS A 1 89 ? -12.106 -11.115 5.223 1.00 82.75 89 LYS A C 1
ATOM 723 O O . LYS A 1 89 ? -12.587 -11.596 4.195 1.00 82.75 89 LYS A O 1
ATOM 728 N N . TYR A 1 90 ? -10.886 -10.590 5.277 1.00 74.06 90 TYR A N 1
ATOM 729 C CA . TYR A 1 90 ? -9.976 -10.611 4.138 1.00 74.06 90 TYR A CA 1
ATOM 730 C C . TYR A 1 90 ? -9.135 -11.883 4.125 1.00 74.06 90 TYR A C 1
ATOM 732 O O . TYR A 1 90 ? -8.808 -12.466 5.157 1.00 74.06 90 TYR A O 1
ATOM 740 N N . ARG A 1 91 ? -8.766 -12.319 2.920 1.00 70.50 91 ARG A N 1
ATOM 741 C CA . ARG A 1 91 ? -7.770 -13.372 2.711 1.00 70.50 91 ARG A CA 1
ATOM 742 C C . ARG A 1 91 ? -6.625 -12.794 1.899 1.00 70.50 91 ARG A C 1
ATOM 744 O O . ARG A 1 91 ? -6.722 -12.700 0.676 1.00 70.50 91 ARG A O 1
ATOM 751 N N . HIS A 1 92 ? -5.540 -12.439 2.571 1.00 72.81 92 HIS A N 1
ATOM 752 C CA . HIS A 1 92 ? -4.296 -12.061 1.911 1.00 72.81 92 HIS A CA 1
ATOM 753 C C . HIS A 1 92 ? -3.402 -13.296 1.772 1.00 72.81 92 HIS A C 1
ATOM 755 O O . HIS A 1 92 ? -3.385 -14.171 2.638 1.00 72.81 92 HIS A O 1
ATOM 761 N N . SER A 1 93 ? -2.688 -13.404 0.654 1.00 67.38 93 SER A N 1
ATOM 762 C CA . SER A 1 93 ? -1.775 -14.523 0.423 1.00 67.38 93 SER A CA 1
ATOM 763 C C . SER A 1 93 ? -0.506 -14.315 1.251 1.00 67.38 93 SER A C 1
ATOM 765 O O . SER A 1 93 ? 0.349 -13.521 0.872 1.00 67.38 93 SER A O 1
ATOM 767 N N . GLY A 1 94 ? -0.407 -15.003 2.391 1.00 69.94 94 GLY A N 1
ATOM 768 C CA . GLY A 1 94 ? 0.821 -15.078 3.191 1.00 69.94 94 GLY A CA 1
ATOM 769 C C . GLY A 1 94 ? 1.118 -13.885 4.109 1.00 69.94 94 GLY A C 1
ATOM 770 O O . GLY A 1 94 ? 2.170 -13.884 4.738 1.00 69.94 94 GLY A O 1
ATOM 771 N N . LEU A 1 95 ? 0.217 -12.901 4.227 1.00 79.69 95 LEU A N 1
ATOM 772 C CA . LEU A 1 95 ? 0.360 -11.767 5.151 1.00 79.69 95 LEU A CA 1
ATOM 773 C C . LEU A 1 95 ? -0.900 -11.592 6.014 1.00 79.69 95 LEU A C 1
ATOM 775 O O . LEU A 1 95 ? -2.009 -11.745 5.505 1.00 79.69 95 LEU A O 1
ATOM 779 N N . PRO A 1 96 ? -0.769 -11.234 7.301 1.00 90.06 96 PRO A N 1
ATOM 780 C CA . PRO A 1 96 ? -1.896 -10.778 8.114 1.00 90.06 96 PRO A CA 1
ATOM 781 C C . PRO A 1 96 ? -2.561 -9.535 7.499 1.00 90.06 96 PRO A C 1
ATOM 783 O O . PRO A 1 96 ? -1.856 -8.637 7.035 1.00 90.06 96 PRO A O 1
ATOM 786 N N . SER A 1 97 ? -3.900 -9.452 7.523 1.00 91.69 97 SER A N 1
ATOM 787 C CA . SER A 1 97 ? -4.672 -8.369 6.877 1.00 91.69 97 SER A CA 1
ATOM 788 C C . SER A 1 97 ? -4.204 -6.976 7.282 1.00 91.69 97 SER A C 1
ATOM 790 O O . SER A 1 97 ? -4.025 -6.100 6.442 1.00 91.69 97 SER A O 1
ATOM 792 N N . GLN A 1 98 ? -3.935 -6.797 8.571 1.00 94.31 98 GLN A N 1
ATOM 793 C CA . GLN A 1 98 ? -3.454 -5.538 9.118 1.00 94.31 98 GLN A CA 1
ATOM 794 C C . GLN A 1 98 ? -2.137 -5.096 8.509 1.00 94.31 98 GLN A C 1
ATOM 796 O O . GLN A 1 98 ? -2.027 -3.957 8.069 1.00 94.31 98 GLN A O 1
ATOM 801 N N . LEU A 1 99 ? -1.166 -6.003 8.420 1.00 94.06 99 LEU A N 1
ATOM 802 C CA . LEU A 1 99 ? 0.116 -5.686 7.814 1.00 94.06 99 LEU A CA 1
ATOM 803 C C . LEU A 1 99 ? -0.037 -5.410 6.313 1.00 94.06 99 LEU A C 1
ATOM 805 O O . LEU A 1 99 ? 0.538 -4.450 5.810 1.00 94.06 99 LEU A O 1
ATOM 809 N N . ALA A 1 100 ? -0.861 -6.194 5.612 1.00 92.94 100 ALA A N 1
ATOM 810 C CA . ALA A 1 100 ? -1.143 -5.964 4.198 1.00 92.94 100 ALA A CA 1
ATOM 811 C C . ALA A 1 100 ? -1.752 -4.571 3.951 1.00 92.94 100 ALA A C 1
ATOM 813 O O . ALA A 1 100 ? -1.316 -3.868 3.042 1.00 92.94 100 ALA A O 1
ATOM 814 N N . HIS A 1 101 ? -2.710 -4.142 4.778 1.00 94.88 101 HIS A N 1
ATOM 815 C CA . HIS A 1 101 ? -3.298 -2.806 4.685 1.00 94.88 101 HIS A CA 1
ATOM 816 C C . HIS A 1 101 ? -2.312 -1.695 5.073 1.00 94.88 101 HIS A C 1
ATOM 818 O O . HIS A 1 101 ? -2.284 -0.673 4.396 1.00 94.88 101 HIS A O 1
ATOM 824 N N . SER A 1 102 ? -1.483 -1.883 6.107 1.00 97.00 102 SER A N 1
ATOM 825 C CA . SER A 1 102 ? -0.474 -0.889 6.512 1.00 97.00 102 SER A CA 1
ATOM 826 C C . SER A 1 102 ? 0.561 -0.648 5.412 1.00 97.00 102 SER A C 1
ATOM 828 O O . SER A 1 102 ? 0.850 0.493 5.059 1.00 97.00 102 SER A O 1
ATOM 830 N N . ILE A 1 103 ? 1.097 -1.729 4.838 1.00 96.81 103 ILE A N 1
ATOM 831 C CA . ILE A 1 103 ? 2.086 -1.662 3.756 1.00 96.81 103 ILE A CA 1
ATOM 832 C C . ILE A 1 103 ? 1.452 -1.130 2.465 1.00 96.81 103 ILE A C 1
ATOM 834 O O . ILE A 1 103 ? 2.086 -0.361 1.747 1.00 96.81 103 ILE A O 1
ATOM 838 N N . GLY A 1 104 ? 0.195 -1.500 2.183 1.00 95.75 104 GLY A N 1
ATOM 839 C CA . GLY A 1 104 ? -0.619 -0.906 1.115 1.00 95.75 104 GLY A CA 1
ATOM 840 C C . GLY A 1 104 ? -0.701 0.614 1.235 1.00 95.75 104 GLY A C 1
ATOM 841 O O . GLY A 1 104 ? -0.265 1.327 0.333 1.00 95.75 104 GLY A O 1
ATOM 842 N N . GLN A 1 105 ? -1.132 1.099 2.403 1.00 97.12 105 GLN A N 1
ATOM 843 C CA . GLN A 1 105 ? -1.276 2.527 2.664 1.00 97.12 105 GLN A CA 1
ATOM 844 C C . GLN A 1 105 ? 0.053 3.282 2.554 1.00 97.12 105 GLN A C 1
ATOM 846 O O . GLN A 1 105 ? 0.081 4.387 2.019 1.00 97.12 105 GLN A O 1
ATOM 851 N N . ALA A 1 106 ? 1.161 2.707 3.032 1.00 98.00 106 ALA A N 1
ATOM 852 C CA . ALA A 1 106 ? 2.477 3.327 2.891 1.00 98.00 106 ALA A CA 1
ATOM 853 C C . ALA A 1 106 ? 2.848 3.524 1.407 1.00 98.00 106 ALA A C 1
ATOM 855 O O . ALA A 1 106 ? 3.266 4.612 1.012 1.00 98.00 106 ALA A O 1
ATOM 856 N N . GLY A 1 107 ? 2.621 2.510 0.565 1.00 97.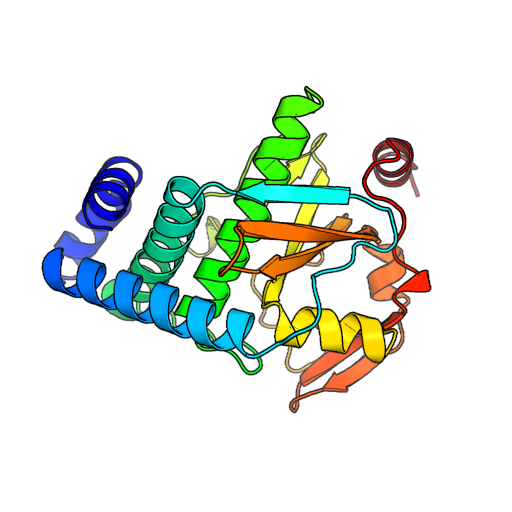38 107 GLY A N 1
ATOM 857 C CA . GLY A 1 107 ? 2.837 2.622 -0.880 1.00 97.38 107 GLY A CA 1
ATOM 858 C C . GLY A 1 107 ? 1.941 3.674 -1.545 1.00 97.38 107 GLY A C 1
ATOM 859 O O . GLY A 1 107 ? 2.433 4.492 -2.321 1.00 97.38 107 GLY A O 1
ATOM 860 N N . GLU A 1 108 ? 0.648 3.700 -1.204 1.00 97.19 108 GLU A N 1
ATOM 861 C CA . GLU A 1 108 ? -0.312 4.707 -1.688 1.00 97.19 108 GLU A CA 1
ATOM 862 C C . GLU A 1 108 ? 0.100 6.139 -1.311 1.00 97.19 108 GLU A C 1
ATOM 864 O O . GLU A 1 108 ? 0.041 7.048 -2.145 1.00 97.19 108 GLU A O 1
ATOM 869 N N . MET A 1 109 ? 0.556 6.347 -0.073 1.00 97.06 109 MET A N 1
ATOM 870 C CA . MET A 1 109 ? 1.016 7.650 0.413 1.00 97.06 109 MET A CA 1
ATOM 871 C C . MET A 1 109 ? 2.276 8.119 -0.308 1.00 97.06 109 MET A C 1
ATOM 873 O O . MET A 1 109 ? 2.327 9.266 -0.752 1.00 97.06 109 MET A O 1
ATOM 877 N N . ALA A 1 110 ? 3.271 7.242 -0.458 1.00 97.19 110 ALA A N 1
ATOM 878 C CA . ALA A 1 110 ? 4.501 7.567 -1.172 1.00 97.19 110 ALA A CA 1
ATOM 879 C C . ALA A 1 110 ? 4.203 7.959 -2.623 1.00 97.19 110 ALA A C 1
ATOM 881 O O . ALA A 1 110 ? 4.651 9.006 -3.093 1.00 97.19 110 ALA A O 1
ATOM 882 N N . LEU A 1 111 ? 3.370 7.175 -3.311 1.00 95.06 111 LEU A N 1
ATOM 883 C CA . LEU A 1 111 ? 2.991 7.482 -4.682 1.00 95.06 111 LEU A CA 1
ATOM 884 C C . LEU A 1 111 ? 2.212 8.800 -4.782 1.00 95.06 111 LEU A C 1
ATOM 886 O O . LEU A 1 111 ? 2.495 9.615 -5.656 1.00 95.06 111 LEU A O 1
ATOM 890 N N . SER A 1 112 ? 1.278 9.047 -3.862 1.00 95.50 112 SER A N 1
ATOM 891 C CA . SER A 1 112 ? 0.528 10.308 -3.797 1.00 95.50 112 SER A CA 1
ATOM 892 C C . SER A 1 112 ? 1.457 11.512 -3.619 1.00 95.50 112 SER A 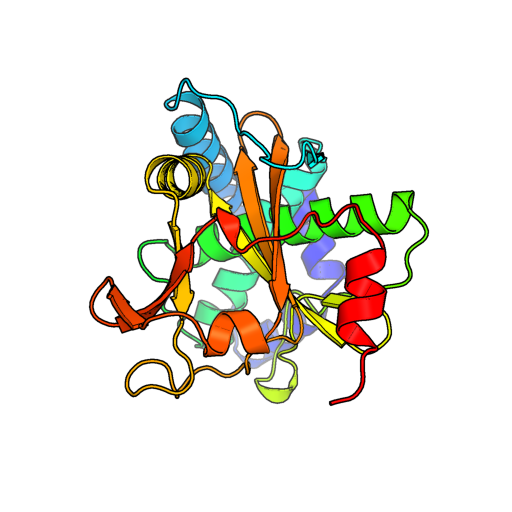C 1
ATOM 894 O O . SER A 1 112 ? 1.318 12.509 -4.326 1.00 95.50 112 SER A O 1
ATOM 896 N N . LYS A 1 113 ? 2.450 11.401 -2.728 1.00 95.62 113 LYS A N 1
ATOM 897 C CA . LYS A 1 113 ? 3.481 12.422 -2.488 1.00 95.62 113 LYS A CA 1
ATOM 898 C C . LYS A 1 113 ? 4.308 12.700 -3.745 1.00 95.62 113 LYS A C 1
ATOM 900 O O . LYS A 1 113 ? 4.519 13.858 -4.106 1.00 95.62 113 LYS A O 1
ATOM 905 N N . TYR A 1 114 ? 4.721 11.650 -4.453 1.00 94.00 114 TYR A N 1
ATOM 906 C CA . TYR A 1 114 ? 5.423 11.784 -5.726 1.00 94.00 114 TYR A CA 1
ATOM 907 C C . TYR A 1 114 ? 4.564 12.487 -6.784 1.00 94.00 114 TYR A C 1
ATOM 909 O O . TYR A 1 114 ? 4.995 13.485 -7.362 1.00 94.00 114 TYR A O 1
ATOM 917 N N . LEU A 1 115 ? 3.325 12.036 -6.994 1.00 92.44 115 LEU A N 1
ATOM 918 C CA . LEU A 1 115 ? 2.410 12.634 -7.969 1.00 92.44 115 LEU A CA 1
ATOM 919 C C . LEU A 1 115 ? 2.148 14.119 -7.679 1.00 92.44 115 LEU A C 1
ATOM 921 O O . LEU A 1 115 ? 2.172 14.932 -8.602 1.00 92.44 115 LEU A O 1
ATOM 925 N N . GLN A 1 116 ? 1.974 14.487 -6.404 1.00 94.31 116 GLN A N 1
ATOM 926 C CA . GLN A 1 116 ? 1.849 15.883 -5.972 1.00 94.31 116 GLN A CA 1
ATOM 927 C C . GLN A 1 116 ? 3.094 16.703 -6.326 1.00 94.31 116 GLN A C 1
ATOM 929 O O . GLN A 1 116 ? 2.965 17.786 -6.894 1.00 94.31 116 GLN A O 1
ATOM 934 N N . SER A 1 117 ? 4.297 16.177 -6.063 1.00 92.56 117 SER A N 1
ATOM 935 C CA . SER A 1 117 ? 5.558 16.857 -6.406 1.00 92.56 117 SER A CA 1
ATOM 936 C C . SER A 1 117 ? 5.745 17.066 -7.913 1.00 92.56 117 SER A C 1
ATOM 938 O O . SER A 1 117 ? 6.368 18.039 -8.334 1.00 92.56 117 SER A O 1
ATOM 940 N N . LYS A 1 118 ? 5.164 16.180 -8.732 1.00 89.62 118 LYS A N 1
ATOM 941 C CA . LYS A 1 118 ? 5.140 16.281 -10.198 1.00 89.62 118 LYS A CA 1
ATOM 942 C C . LYS A 1 118 ? 3.943 17.070 -10.733 1.00 89.62 118 LYS A C 1
ATOM 944 O O . LYS A 1 118 ? 3.792 17.176 -11.944 1.00 89.62 118 LYS A O 1
ATOM 949 N N . GLN A 1 119 ? 3.093 17.608 -9.854 1.00 90.06 119 GLN A N 1
ATOM 950 C CA . GLN A 1 119 ? 1.858 18.318 -10.208 1.00 90.06 119 GLN A CA 1
ATOM 951 C C . GLN A 1 119 ? 0.904 17.487 -11.088 1.00 90.06 119 GLN A C 1
ATOM 953 O O . GLN A 1 119 ? 0.103 18.024 -11.857 1.00 90.06 119 GLN A O 1
ATOM 958 N N . ILE A 1 120 ? 0.963 16.160 -10.968 1.00 88.00 120 ILE A N 1
ATOM 959 C CA . ILE A 1 120 ? 0.064 15.252 -11.675 1.00 88.00 120 ILE A CA 1
ATOM 960 C C . ILE A 1 120 ? -1.254 15.206 -10.904 1.00 88.00 120 ILE A C 1
ATOM 962 O O . ILE A 1 120 ? -1.277 14.959 -9.700 1.00 88.00 120 ILE A O 1
ATOM 966 N N . LYS A 1 121 ? -2.373 15.436 -11.597 1.00 90.44 121 LYS A N 1
ATOM 967 C CA . LYS A 1 121 ? -3.708 15.362 -10.992 1.00 90.44 121 LYS A CA 1
ATOM 968 C C . LYS A 1 121 ? -4.134 13.906 -10.810 1.00 90.44 121 LYS A C 1
ATOM 970 O O . LYS A 1 121 ? -4.146 13.136 -11.769 1.00 90.44 121 LYS A O 1
ATOM 975 N N . PHE A 1 122 ? -4.555 13.560 -9.599 1.00 92.81 122 PHE A N 1
ATOM 976 C CA . PHE A 1 122 ? -5.093 12.245 -9.262 1.00 92.81 122 PHE A CA 1
ATOM 977 C C . PHE A 1 122 ? -6.169 12.348 -8.179 1.00 92.81 122 PHE A C 1
ATOM 979 O O . PHE A 1 122 ? -6.285 13.364 -7.494 1.00 92.81 122 PHE A O 1
ATOM 986 N N . SER A 1 123 ? -6.937 11.276 -8.011 1.00 94.44 123 SER A N 1
ATOM 987 C CA . SER A 1 123 ? -7.833 11.079 -6.870 1.00 94.44 123 SER A CA 1
ATOM 988 C C . SER A 1 123 ? -7.599 9.702 -6.260 1.00 94.44 123 SER A C 1
ATOM 990 O O . SER A 1 123 ? -7.554 8.716 -6.997 1.00 94.44 123 SER A O 1
ATOM 992 N N . GLY A 1 124 ? -7.461 9.632 -4.938 1.00 92.19 124 GLY A N 1
ATOM 993 C CA . GLY A 1 124 ? -7.368 8.365 -4.214 1.00 92.19 124 GLY A CA 1
ATOM 994 C C . GLY A 1 124 ? -8.735 7.755 -3.922 1.00 92.19 124 GLY A C 1
ATOM 995 O O . GLY A 1 124 ? -9.732 8.472 -3.802 1.00 92.19 124 GLY A O 1
ATOM 996 N N . ALA A 1 125 ? -8.784 6.430 -3.808 1.00 90.12 125 ALA A N 1
ATOM 997 C CA . ALA A 1 125 ? -9.946 5.741 -3.268 1.00 90.12 125 ALA A CA 1
ATOM 998 C C . ALA A 1 125 ? -10.123 6.037 -1.768 1.00 90.12 125 ALA A C 1
ATOM 1000 O O . ALA A 1 125 ? -9.147 6.308 -1.065 1.00 90.12 125 ALA A O 1
ATOM 1001 N N . PRO A 1 126 ? -11.356 5.946 -1.240 1.00 88.88 126 PRO A N 1
ATOM 1002 C CA . PRO A 1 126 ? -11.564 5.988 0.198 1.00 88.88 126 PRO A CA 1
ATOM 1003 C C . PRO A 1 126 ? -10.833 4.825 0.878 1.00 88.88 126 PRO A C 1
ATOM 1005 O O . PRO A 1 126 ? -11.035 3.657 0.544 1.00 88.88 126 PRO A O 1
ATOM 1008 N N . VAL A 1 127 ? -10.007 5.156 1.867 1.00 88.00 127 VAL A N 1
ATOM 1009 C CA . VAL A 1 127 ? -9.217 4.184 2.636 1.00 88.00 127 VAL A CA 1
ATOM 1010 C C . VAL A 1 127 ? -10.113 3.276 3.494 1.00 88.00 127 VAL A C 1
ATOM 1012 O O . VAL A 1 127 ? -9.817 2.094 3.691 1.00 88.00 127 VAL A O 1
ATOM 1015 N N . VAL A 1 128 ? -11.226 3.824 3.990 1.00 91.12 128 VAL A N 1
ATOM 1016 C CA . VAL A 1 128 ? -12.248 3.124 4.776 1.00 91.12 128 VAL A CA 1
ATOM 1017 C C . VAL A 1 128 ? -13.588 3.249 4.058 1.00 91.12 128 VAL A C 1
ATOM 1019 O O . VAL A 1 128 ? -13.984 4.345 3.672 1.00 91.12 128 VAL A O 1
ATOM 1022 N N . VAL A 1 129 ? -14.283 2.123 3.883 1.00 88.75 129 VAL A N 1
ATOM 1023 C CA . VAL A 1 129 ? -15.577 2.042 3.188 1.00 88.75 129 VAL A CA 1
ATOM 1024 C C . VAL A 1 129 ? -16.556 1.188 3.980 1.00 88.75 129 VAL A C 1
ATOM 1026 O O . VAL A 1 129 ? -16.143 0.228 4.630 1.00 88.75 129 VAL A O 1
ATOM 1029 N N . ALA A 1 130 ? -17.851 1.499 3.902 1.00 89.44 130 ALA A N 1
ATOM 1030 C CA . ALA A 1 130 ? -18.895 0.795 4.653 1.00 89.44 130 ALA A CA 1
ATOM 1031 C C . ALA A 1 130 ? -19.867 -0.003 3.768 1.00 89.44 130 ALA A C 1
ATOM 1033 O O . ALA A 1 130 ? -20.746 -0.701 4.275 1.00 89.44 130 ALA A O 1
ATOM 1034 N N . SER A 1 131 ? -19.677 0.020 2.449 1.00 88.06 131 SER A N 1
ATOM 1035 C CA . SER A 1 131 ? -20.385 -0.825 1.490 1.00 88.06 131 SER A CA 1
ATOM 1036 C C . SER A 1 131 ? -19.451 -1.399 0.420 1.00 88.06 131 SER A C 1
ATOM 1038 O O . SER A 1 131 ? -18.451 -0.797 0.029 1.00 88.06 131 SER A O 1
ATOM 1040 N N . LYS A 1 132 ? -19.803 -2.575 -0.120 1.00 83.81 132 LYS A N 1
ATOM 1041 C CA . LYS A 1 132 ? -19.042 -3.184 -1.226 1.00 83.81 132 LYS A CA 1
ATOM 1042 C C . LYS A 1 132 ? -19.038 -2.312 -2.488 1.00 83.81 132 LYS A C 1
ATOM 1044 O O . LYS A 1 132 ? -18.077 -2.339 -3.249 1.00 83.81 132 LYS A O 1
ATOM 1049 N N . SER A 1 133 ? -20.096 -1.532 -2.698 1.00 86.19 133 SER A N 1
ATOM 1050 C CA . SER A 1 133 ? -20.246 -0.607 -3.824 1.00 86.19 133 SER A CA 1
ATOM 1051 C C . SER A 1 133 ? -19.302 0.590 -3.775 1.00 86.19 133 SER A C 1
ATOM 1053 O O . SER A 1 133 ? -19.207 1.302 -4.771 1.00 86.19 133 SER A O 1
ATOM 1055 N N . GLU A 1 134 ? -18.602 0.827 -2.666 1.00 88.00 134 GLU A N 1
ATOM 1056 C CA . GLU A 1 134 ? -17.620 1.907 -2.520 1.00 88.00 134 GLU A CA 1
ATOM 1057 C C . GLU A 1 134 ? -16.188 1.465 -2.833 1.00 88.00 134 GLU A C 1
ATOM 1059 O O . GLU A 1 134 ? -15.319 2.318 -2.987 1.00 88.00 134 GLU A O 1
ATOM 1064 N N . PHE A 1 135 ? -15.917 0.161 -2.977 1.00 86.81 135 PHE A N 1
ATOM 1065 C CA . PHE A 1 135 ? -14.578 -0.295 -3.349 1.00 86.81 135 PHE A CA 1
ATOM 1066 C C . PHE A 1 135 ? -14.191 0.248 -4.732 1.00 86.81 135 PHE A C 1
ATOM 1068 O O . PHE A 1 135 ? -14.920 0.093 -5.716 1.00 86.81 135 PHE A O 1
ATOM 1075 N N . ARG A 1 136 ? -13.025 0.888 -4.809 1.00 90.00 136 ARG A N 1
ATOM 1076 C CA . ARG A 1 136 ? -12.416 1.422 -6.034 1.00 90.00 136 ARG A CA 1
ATOM 1077 C C . ARG A 1 136 ? -10.966 0.942 -6.123 1.00 90.00 136 ARG A C 1
ATOM 1079 O O . ARG A 1 136 ? -10.437 0.421 -5.145 1.00 90.00 136 ARG A O 1
ATOM 1086 N N . GLN A 1 137 ? -10.353 1.085 -7.300 1.00 91.44 137 GLN A N 1
ATOM 1087 C CA . GLN A 1 137 ? -8.895 0.952 -7.420 1.00 91.44 137 GLN A CA 1
ATOM 1088 C C . GLN A 1 137 ? -8.215 2.083 -6.653 1.00 91.44 137 GLN A C 1
ATOM 1090 O O . GLN A 1 137 ? -8.804 3.154 -6.523 1.00 91.44 137 GLN A O 1
ATOM 1095 N N . ASP A 1 138 ? -6.993 1.837 -6.195 1.00 93.38 138 ASP A N 1
ATOM 1096 C CA . ASP A 1 138 ? -6.300 2.675 -5.213 1.00 93.38 138 ASP A CA 1
ATOM 1097 C C . ASP A 1 138 ? -6.202 4.143 -5.655 1.00 93.38 138 ASP A C 1
ATOM 1099 O O . ASP A 1 138 ? -6.488 5.044 -4.868 1.00 93.38 138 ASP A O 1
ATOM 1103 N N . LEU A 1 139 ? -5.905 4.397 -6.937 1.00 94.12 139 LEU A N 1
ATOM 1104 C CA . LEU A 1 139 ? -5.883 5.740 -7.520 1.00 94.12 139 LEU A CA 1
ATOM 1105 C C . LEU A 1 139 ? -6.660 5.818 -8.841 1.00 94.12 139 LEU A C 1
ATOM 1107 O O . LEU A 1 139 ? -6.837 4.844 -9.574 1.00 94.12 139 LEU A O 1
ATOM 1111 N N . THR A 1 140 ? -7.072 7.035 -9.190 1.00 92.69 140 THR A N 1
ATOM 1112 C CA . THR A 1 140 ? -7.487 7.412 -10.543 1.00 92.69 140 THR A CA 1
ATOM 1113 C C . THR A 1 140 ? -6.609 8.550 -11.046 1.00 92.69 140 THR A C 1
ATOM 1115 O O . THR A 1 140 ? -6.536 9.600 -10.410 1.00 92.69 140 THR A O 1
ATOM 1118 N N . ILE A 1 141 ? -5.969 8.358 -12.200 1.00 89.31 141 ILE A N 1
ATOM 1119 C CA . ILE A 1 141 ? -5.105 9.351 -12.857 1.00 89.31 141 ILE A CA 1
ATOM 1120 C C . ILE A 1 141 ? -5.617 9.529 -14.283 1.00 89.31 141 ILE A C 1
ATOM 1122 O O . ILE A 1 141 ? -5.778 8.547 -14.993 1.00 89.31 141 ILE A O 1
ATOM 1126 N N . ASN A 1 142 ? -5.937 10.754 -14.713 1.00 84.50 142 ASN A N 1
ATOM 1127 C CA . ASN A 1 142 ? -6.515 11.014 -16.045 1.00 84.50 142 ASN A CA 1
ATOM 1128 C C . ASN A 1 142 ? -7.727 10.120 -16.396 1.00 84.50 142 ASN A C 1
ATOM 1130 O O . ASN A 1 142 ? -7.856 9.647 -17.521 1.00 84.50 142 ASN A O 1
ATOM 1134 N N . ARG A 1 143 ? -8.631 9.899 -15.426 1.00 86.31 143 ARG A N 1
ATOM 1135 C CA . ARG A 1 143 ? -9.806 8.998 -15.525 1.00 86.31 143 ARG A CA 1
ATOM 1136 C C . ARG A 1 143 ? -9.465 7.516 -15.708 1.00 86.31 143 ARG A C 1
ATOM 1138 O O . ARG A 1 143 ? -10.356 6.722 -15.991 1.00 86.31 143 ARG A O 1
ATOM 1145 N N . LYS A 1 144 ? -8.200 7.150 -15.528 1.00 88.19 144 LYS A N 1
ATOM 1146 C CA . LYS A 1 144 ? -7.704 5.788 -15.653 1.00 88.19 144 LYS A CA 1
ATOM 1147 C C . LYS A 1 144 ? -7.493 5.187 -14.285 1.00 88.19 144 LYS A C 1
ATOM 1149 O O . LYS A 1 144 ? -6.963 5.835 -13.383 1.00 88.19 144 LYS A O 1
ATOM 1154 N N . SER A 1 145 ? -7.941 3.953 -14.141 1.00 93.31 145 SER A N 1
ATOM 1155 C CA . SER A 1 145 ? -7.878 3.223 -12.885 1.00 93.31 145 SER A CA 1
ATOM 1156 C C . SER A 1 145 ? -6.476 2.651 -12.658 1.00 93.31 145 SER A C 1
ATOM 1158 O O . SER A 1 145 ? -5.952 1.908 -13.490 1.00 93.31 145 SER A O 1
ATOM 1160 N N . VAL A 1 146 ? -5.866 2.995 -11.527 1.00 93.69 146 VAL A N 1
ATOM 1161 C CA . VAL A 1 146 ? -4.503 2.594 -11.170 1.00 93.69 146 VAL A CA 1
ATOM 1162 C C . VAL A 1 146 ? -4.550 1.781 -9.886 1.00 93.69 146 VAL A C 1
ATOM 1164 O O . VAL A 1 146 ? -5.057 2.244 -8.866 1.00 93.69 146 VAL A O 1
ATOM 1167 N N . GLY A 1 147 ? -4.033 0.558 -9.953 1.00 94.94 147 GLY A N 1
ATOM 1168 C CA . GLY A 1 147 ? -3.840 -0.301 -8.794 1.00 94.94 147 GLY A CA 1
ATOM 1169 C C . GLY A 1 147 ? -2.402 -0.224 -8.299 1.00 94.94 147 GLY A C 1
ATOM 1170 O O . GLY A 1 147 ? -1.462 -0.128 -9.091 1.00 94.94 147 GLY A O 1
ATOM 1171 N N . ILE A 1 148 ? -2.223 -0.330 -6.993 1.00 95.19 148 ILE A N 1
ATOM 1172 C CA . ILE A 1 148 ? -0.927 -0.353 -6.336 1.00 95.19 148 ILE A CA 1
ATOM 1173 C C . ILE A 1 148 ? -0.768 -1.706 -5.660 1.00 95.19 148 ILE A C 1
ATOM 1175 O O . ILE A 1 148 ? -1.517 -2.095 -4.766 1.00 95.19 148 ILE A O 1
ATOM 1179 N N . LYS A 1 149 ? 0.244 -2.454 -6.090 1.00 95.06 149 LYS A N 1
ATOM 1180 C CA . LYS A 1 149 ? 0.642 -3.693 -5.439 1.00 95.06 149 LYS A CA 1
ATOM 1181 C C . LYS A 1 149 ? 1.884 -3.431 -4.613 1.00 95.06 149 LYS A C 1
ATOM 1183 O O . LYS A 1 149 ? 2.962 -3.191 -5.148 1.00 95.06 149 LYS A O 1
ATOM 1188 N N . THR A 1 150 ? 1.736 -3.527 -3.305 1.00 95.38 150 THR A N 1
ATOM 1189 C CA . THR A 1 150 ? 2.829 -3.314 -2.363 1.00 95.38 150 THR A CA 1
ATOM 1190 C C . THR A 1 150 ? 3.402 -4.638 -1.864 1.00 95.38 150 THR A C 1
ATOM 1192 O O . THR A 1 150 ? 2.742 -5.682 -1.878 1.00 95.38 150 THR A O 1
ATOM 1195 N N . ALA A 1 151 ? 4.658 -4.600 -1.434 1.00 95.38 151 ALA A N 1
ATOM 1196 C CA . ALA A 1 151 ? 5.325 -5.676 -0.722 1.00 95.38 151 ALA A CA 1
ATOM 1197 C C . ALA A 1 151 ? 6.215 -5.082 0.378 1.00 95.38 151 ALA A C 1
ATOM 1199 O O . ALA A 1 151 ? 6.861 -4.056 0.171 1.00 95.38 151 ALA A O 1
ATOM 1200 N N . ALA A 1 152 ? 6.266 -5.736 1.540 1.00 95.75 152 ALA A N 1
ATOM 1201 C CA . ALA A 1 152 ? 7.251 -5.407 2.570 1.00 95.75 152 ALA A CA 1
ATOM 1202 C C . ALA A 1 152 ? 8.671 -5.728 2.073 1.00 95.75 152 ALA A C 1
ATOM 1204 O O . ALA A 1 152 ? 8.829 -6.593 1.203 1.00 95.75 152 ALA A O 1
ATOM 1205 N N . LYS A 1 153 ? 9.692 -5.080 2.647 1.00 96.69 153 LYS A N 1
ATOM 1206 C CA . LYS A 1 153 ? 11.100 -5.133 2.218 1.00 96.69 153 LYS A CA 1
ATOM 1207 C C . LYS A 1 153 ? 11.565 -6.525 1.814 1.00 96.69 153 LYS A C 1
ATOM 1209 O O . LYS A 1 153 ? 11.954 -6.738 0.669 1.00 96.69 153 LYS A O 1
ATOM 1214 N N . ARG A 1 154 ? 11.443 -7.501 2.716 1.00 94.88 154 ARG A N 1
ATOM 1215 C CA . ARG A 1 154 ? 11.813 -8.900 2.458 1.00 94.88 154 ARG A CA 1
ATOM 1216 C C . ARG A 1 154 ? 11.151 -9.463 1.198 1.00 94.88 154 ARG A C 1
ATOM 1218 O O . ARG A 1 154 ? 11.825 -10.009 0.329 1.00 94.88 154 ARG A O 1
ATOM 1225 N N . SER A 1 155 ? 9.828 -9.337 1.108 1.00 93.94 155 SER A N 1
ATOM 1226 C CA . SER A 1 155 ? 9.047 -9.882 -0.010 1.00 93.94 155 SER A CA 1
ATOM 1227 C C . SER A 1 155 ? 9.370 -9.172 -1.322 1.00 93.94 155 SER A C 1
ATOM 1229 O O . SER A 1 155 ? 9.408 -9.800 -2.375 1.00 93.94 155 SER A O 1
ATOM 1231 N N . TYR A 1 156 ? 9.628 -7.868 -1.261 1.00 96.56 156 TYR A N 1
ATOM 1232 C CA . TYR A 1 156 ? 10.038 -7.089 -2.419 1.00 96.56 156 TYR A CA 1
ATOM 1233 C C . TYR A 1 156 ? 11.422 -7.508 -2.930 1.00 96.56 156 TYR A C 1
ATOM 1235 O O . TYR A 1 156 ? 11.594 -7.755 -4.120 1.00 96.56 156 TYR A O 1
ATOM 1243 N N . LEU A 1 157 ? 12.401 -7.667 -2.040 1.00 95.94 157 LEU A N 1
ATOM 1244 C CA . LEU A 1 157 ? 13.734 -8.142 -2.415 1.00 95.94 157 LEU A CA 1
ATOM 1245 C C . LEU A 1 157 ? 13.692 -9.565 -2.986 1.00 95.94 157 LEU A C 1
ATOM 1247 O O . LEU A 1 157 ? 14.440 -9.882 -3.909 1.00 95.94 157 LEU A O 1
ATOM 1251 N N . ASP A 1 158 ? 12.773 -10.407 -2.507 1.00 94.62 158 ASP A N 1
ATOM 1252 C CA . ASP A 1 158 ? 12.512 -11.717 -3.102 1.00 94.62 158 ASP A CA 1
ATOM 1253 C C . ASP A 1 158 ? 11.945 -11.624 -4.526 1.00 94.62 158 ASP A C 1
ATOM 1255 O O . ASP A 1 158 ? 12.345 -12.423 -5.374 1.00 94.62 158 ASP A O 1
ATOM 1259 N N . ILE A 1 159 ? 11.064 -10.657 -4.812 1.00 95.12 159 ILE A N 1
ATOM 1260 C CA . ILE A 1 159 ? 10.575 -10.374 -6.174 1.00 95.12 159 ILE A CA 1
ATOM 1261 C C . ILE A 1 159 ? 11.746 -9.998 -7.083 1.00 95.12 159 ILE A C 1
ATOM 1263 O O . ILE A 1 159 ? 11.889 -10.578 -8.160 1.00 95.12 159 ILE A O 1
ATOM 1267 N N . ILE A 1 160 ? 12.609 -9.079 -6.635 1.00 95.75 160 ILE A N 1
ATOM 1268 C CA . ILE A 1 160 ? 13.769 -8.645 -7.421 1.00 95.75 160 ILE A CA 1
ATOM 1269 C C . ILE A 1 160 ? 14.726 -9.813 -7.672 1.00 95.75 160 ILE A C 1
ATOM 1271 O O . ILE A 1 160 ? 15.086 -10.079 -8.815 1.00 95.75 160 ILE A O 1
ATOM 1275 N N . ARG A 1 161 ? 15.078 -10.571 -6.629 1.00 95.00 161 ARG A N 1
ATOM 1276 C CA . ARG A 1 161 ? 15.987 -11.721 -6.728 1.00 95.00 161 ARG A CA 1
ATOM 1277 C C . ARG A 1 161 ? 15.467 -12.815 -7.661 1.00 95.00 161 ARG A C 1
ATOM 1279 O O . ARG A 1 161 ? 16.253 -13.442 -8.360 1.00 95.00 161 ARG A O 1
ATOM 1286 N N . ARG A 1 162 ? 14.156 -13.070 -7.657 1.00 94.44 162 ARG A N 1
ATOM 1287 C CA . ARG A 1 162 ? 13.514 -14.057 -8.546 1.00 94.44 162 ARG A CA 1
ATOM 1288 C C . ARG A 1 162 ? 13.259 -13.513 -9.952 1.00 94.44 162 ARG A C 1
ATOM 1290 O O . ARG A 1 162 ? 12.833 -14.271 -10.818 1.00 94.44 162 ARG A O 1
ATOM 1297 N N . GLY A 1 163 ? 13.430 -12.210 -10.164 1.00 96.25 163 GLY A N 1
ATOM 1298 C CA . GLY A 1 163 ? 13.103 -11.544 -11.419 1.00 96.25 163 GLY A CA 1
ATOM 1299 C C . GLY A 1 163 ? 11.617 -11.600 -11.785 1.00 96.25 163 GLY A C 1
ATOM 1300 O O . GLY A 1 163 ? 11.277 -11.425 -12.951 1.00 96.25 163 GLY A O 1
ATOM 1301 N N . THR A 1 164 ? 10.725 -11.860 -10.823 1.00 95.44 164 THR A N 1
ATOM 1302 C CA . THR A 1 164 ? 9.304 -12.132 -11.093 1.00 95.44 164 THR A CA 1
ATOM 1303 C C . THR A 1 164 ? 8.399 -11.615 -9.978 1.00 95.44 164 THR A C 1
ATOM 1305 O O . THR A 1 164 ? 8.620 -11.911 -8.802 1.00 95.44 164 THR A O 1
ATOM 1308 N N . SER A 1 165 ? 7.331 -10.909 -10.356 1.00 95.06 165 SER A N 1
ATOM 1309 C CA . SER A 1 165 ? 6.212 -10.536 -9.486 1.00 95.06 165 SER A CA 1
ATOM 1310 C C . SER A 1 165 ? 4.980 -11.390 -9.789 1.00 95.06 165 SER A C 1
ATOM 1312 O O . SER A 1 165 ? 4.714 -11.736 -10.937 1.00 95.06 165 SER A O 1
ATOM 1314 N N . TYR A 1 166 ? 4.200 -11.714 -8.758 1.00 93.56 166 TYR A N 1
ATOM 1315 C CA . TYR A 1 166 ? 2.977 -12.506 -8.904 1.00 93.56 166 TYR A CA 1
ATOM 1316 C C . TYR A 1 166 ? 1.737 -11.639 -8.738 1.00 93.56 166 TYR A C 1
ATOM 1318 O O . TYR A 1 166 ? 1.560 -11.049 -7.675 1.00 93.56 166 TYR A O 1
ATOM 1326 N N . TYR A 1 167 ? 0.826 -11.593 -9.706 1.00 93.25 167 TYR A N 1
ATOM 1327 C CA . TYR A 1 167 ? -0.438 -10.853 -9.582 1.00 93.25 167 TYR A CA 1
ATOM 1328 C C . TYR A 1 167 ? -1.646 -11.795 -9.649 1.00 93.25 167 TYR A C 1
ATOM 1330 O O . TYR A 1 167 ? -1.620 -12.716 -10.450 1.00 93.25 167 TYR A O 1
ATOM 1338 N N . PRO A 1 168 ? -2.719 -11.615 -8.856 1.00 91.06 168 PRO A N 1
ATOM 1339 C CA . PRO A 1 168 ? -3.875 -12.513 -8.912 1.00 91.06 168 PRO A CA 1
ATOM 1340 C C . PRO A 1 168 ? -4.457 -12.651 -10.328 1.00 91.06 168 PRO A C 1
ATOM 1342 O O . PRO A 1 168 ? -4.748 -11.647 -10.987 1.00 91.06 168 PRO A O 1
ATOM 1345 N N . ALA A 1 169 ? -4.668 -13.888 -10.781 1.00 92.06 169 ALA A N 1
ATOM 1346 C CA . ALA A 1 169 ? -5.306 -14.172 -12.062 1.00 92.06 169 ALA A CA 1
ATOM 1347 C C . ALA A 1 169 ? -6.838 -14.138 -11.903 1.00 92.06 169 ALA A C 1
ATOM 1349 O O . ALA A 1 169 ? -7.505 -15.164 -11.870 1.00 92.06 169 ALA A O 1
ATOM 1350 N N . LYS A 1 170 ? -7.395 -12.930 -11.760 1.00 88.56 170 LYS A N 1
ATOM 1351 C CA . LYS A 1 170 ? -8.805 -12.641 -11.446 1.00 88.56 170 LYS A CA 1
ATOM 1352 C C . LYS A 1 170 ? -9.840 -13.232 -12.414 1.00 88.56 170 LYS A C 1
ATOM 1354 O O . LYS A 1 170 ? -10.998 -13.303 -12.035 1.00 88.56 170 LYS A O 1
ATOM 1359 N N . MET A 1 171 ? -9.461 -13.622 -13.634 1.00 85.38 171 MET A N 1
ATOM 1360 C CA . MET A 1 171 ? -10.380 -14.308 -14.562 1.00 85.38 171 MET A CA 1
ATOM 1361 C C . MET A 1 171 ? -10.453 -15.825 -14.341 1.00 85.38 171 MET A C 1
ATOM 1363 O O . MET A 1 171 ? -11.305 -16.471 -14.940 1.00 85.38 171 MET A O 1
ATOM 1367 N N . LEU A 1 172 ? -9.565 -16.401 -13.526 1.00 84.62 172 LEU A N 1
ATOM 1368 C CA . LEU A 1 172 ? -9.504 -17.840 -13.287 1.00 84.62 172 LEU A CA 1
ATOM 1369 C C . LEU A 1 172 ? -10.237 -18.232 -12.001 1.00 84.62 172 LEU A C 1
ATOM 1371 O O . LEU A 1 172 ? -10.319 -17.465 -11.030 1.00 84.62 172 LEU A O 1
ATOM 1375 N N . ASP A 1 173 ? -10.736 -19.467 -11.990 1.00 81.25 173 ASP A N 1
ATOM 1376 C CA . ASP A 1 173 ? -11.393 -20.057 -10.829 1.00 81.25 173 ASP A CA 1
ATOM 1377 C C . ASP A 1 173 ? -10.477 -20.021 -9.600 1.00 81.25 173 ASP A C 1
ATOM 1379 O O . ASP A 1 173 ? -9.289 -20.340 -9.653 1.00 81.25 173 ASP A O 1
ATOM 1383 N N . GLY A 1 174 ? -11.034 -19.585 -8.470 1.00 75.75 174 GLY A N 1
ATOM 1384 C CA . GLY A 1 174 ? -10.297 -19.362 -7.223 1.00 75.75 174 GLY A CA 1
ATOM 1385 C C . GLY A 1 174 ? -9.889 -17.906 -6.970 1.00 75.75 174 GLY A C 1
ATOM 1386 O O . GLY A 1 174 ? -9.647 -17.549 -5.816 1.00 75.75 174 GLY A O 1
ATOM 1387 N N . GLU A 1 175 ? -9.889 -17.044 -7.993 1.00 82.00 175 GLU A N 1
ATOM 1388 C CA . GLU A 1 175 ? -9.678 -15.590 -7.849 1.00 82.00 175 GLU A CA 1
ATOM 1389 C C . GLU A 1 175 ? -10.807 -14.738 -8.475 1.00 82.00 175 GLU A C 1
ATOM 1391 O O . GLU A 1 175 ? -10.837 -13.520 -8.281 1.00 82.00 175 GLU A O 1
ATOM 1396 N N . SER A 1 176 ? -11.784 -15.368 -9.137 1.00 74.25 176 SER A N 1
ATOM 1397 C CA . SER A 1 176 ? -12.950 -14.726 -9.773 1.00 74.25 176 SER A CA 1
ATOM 1398 C C . SER A 1 176 ? -13.913 -14.019 -8.811 1.00 74.25 176 SER A C 1
ATOM 1400 O O . SER A 1 176 ? -14.654 -13.128 -9.214 1.00 74.25 176 SER A O 1
ATOM 1402 N N . LEU A 1 177 ? -13.866 -14.345 -7.515 1.00 73.06 177 LEU A N 1
ATOM 1403 C CA . LEU A 1 177 ? -14.698 -13.715 -6.478 1.00 73.06 177 LEU A CA 1
ATOM 1404 C C . LEU A 1 177 ? -14.163 -12.357 -5.991 1.00 73.06 177 LEU A C 1
ATOM 1406 O O . LEU A 1 177 ? -14.710 -11.771 -5.051 1.00 73.06 177 LEU A O 1
ATOM 1410 N N . ARG A 1 178 ? -13.066 -11.853 -6.569 1.00 79.19 178 ARG A N 1
ATOM 1411 C CA . ARG A 1 178 ? -12.530 -10.540 -6.200 1.00 79.19 178 ARG A CA 1
ATOM 1412 C C . ARG A 1 178 ? -13.476 -9.421 -6.619 1.00 79.19 178 ARG A C 1
ATOM 1414 O O . ARG A 1 178 ? -13.941 -9.368 -7.747 1.00 79.19 178 ARG A O 1
ATOM 1421 N N . VAL A 1 179 ? -13.670 -8.466 -5.711 1.00 79.94 179 VAL A N 1
ATOM 1422 C CA . VAL A 1 179 ? -14.543 -7.300 -5.931 1.00 79.94 179 VAL A CA 1
ATOM 1423 C C . VAL A 1 179 ? -13.998 -6.366 -7.017 1.00 79.94 179 VAL A C 1
ATOM 1425 O O . VAL A 1 179 ? -14.762 -5.801 -7.789 1.00 79.94 179 VAL A O 1
ATOM 1428 N N . LEU A 1 180 ? -12.676 -6.187 -7.075 1.00 87.00 180 LEU A N 1
ATOM 1429 C CA . LEU A 1 180 ? -12.032 -5.254 -8.000 1.00 87.00 180 LEU A CA 1
ATOM 1430 C C . LEU A 1 180 ? -11.505 -5.975 -9.241 1.00 87.00 180 LEU A C 1
ATOM 1432 O O . LEU A 1 180 ? -10.692 -6.897 -9.113 1.00 87.00 180 LEU A O 1
ATOM 1436 N N . SER A 1 181 ? -11.871 -5.477 -10.424 1.00 89.31 181 SER A N 1
ATOM 1437 C CA . SER A 1 181 ? -11.344 -5.900 -11.730 1.00 89.31 181 SER A CA 1
ATOM 1438 C C . SER A 1 181 ? -9.841 -5.610 -11.881 1.00 89.31 181 SER A C 1
ATOM 1440 O O . SER A 1 181 ? -9.192 -5.082 -10.971 1.00 89.31 181 SER A O 1
ATOM 1442 N N . TYR A 1 182 ? -9.230 -5.989 -13.006 1.00 93.06 182 TYR A N 1
ATOM 1443 C CA . TYR A 1 182 ? -7.871 -5.534 -13.315 1.00 93.06 182 TYR A CA 1
ATOM 1444 C C . TYR A 1 182 ? -7.847 -4.006 -13.443 1.00 93.06 182 TYR A C 1
ATOM 1446 O O . TYR A 1 182 ? -8.678 -3.460 -14.176 1.00 93.06 182 TYR A O 1
ATOM 1454 N N . PRO A 1 183 ? -6.916 -3.302 -12.776 1.00 93.81 183 PRO A N 1
ATOM 1455 C CA . PRO A 1 183 ? -6.726 -1.885 -13.054 1.00 93.81 183 PRO A CA 1
ATOM 1456 C C . PRO A 1 183 ? -6.239 -1.708 -14.499 1.00 93.81 183 PRO A C 1
ATOM 1458 O O . PRO A 1 183 ? -5.805 -2.670 -15.133 1.00 93.81 183 PRO A O 1
ATOM 1461 N N . GLU A 1 184 ? -6.338 -0.500 -15.043 1.00 93.31 184 GLU A N 1
ATOM 1462 C CA . GLU A 1 184 ? -5.742 -0.187 -16.350 1.00 93.31 184 GLU A CA 1
ATOM 1463 C C . GLU A 1 184 ? -4.214 -0.122 -16.264 1.00 93.31 184 GLU A C 1
ATOM 1465 O O . GLU A 1 184 ? -3.531 -0.516 -17.208 1.00 93.31 184 GLU A O 1
ATOM 1470 N N . LEU A 1 185 ? -3.694 0.290 -15.105 1.00 92.56 185 LEU A N 1
ATOM 1471 C CA . LEU A 1 185 ? -2.275 0.265 -14.769 1.00 92.56 185 LEU A CA 1
ATOM 1472 C C . LEU A 1 185 ? -2.064 -0.341 -13.384 1.00 92.56 185 LEU A C 1
ATOM 1474 O O . LEU A 1 185 ? -2.780 -0.007 -12.442 1.00 92.56 185 LEU A O 1
ATOM 1478 N N . LEU A 1 186 ? -1.052 -1.185 -13.235 1.00 95.19 186 LEU A N 1
ATOM 1479 C CA . LEU A 1 186 ? -0.593 -1.682 -11.948 1.00 95.19 186 LEU A CA 1
ATOM 1480 C C . LEU A 1 186 ? 0.815 -1.168 -11.664 1.00 95.19 186 LEU A C 1
ATOM 1482 O O . LEU A 1 186 ? 1.715 -1.358 -12.477 1.00 95.19 186 LEU A O 1
ATOM 1486 N N . ILE A 1 187 ? 1.021 -0.586 -10.487 1.00 95.50 187 ILE A N 1
ATOM 1487 C CA . ILE A 1 187 ? 2.336 -0.149 -10.010 1.00 95.50 187 ILE A CA 1
ATOM 1488 C C . ILE A 1 187 ? 2.790 -1.110 -8.915 1.00 95.50 187 ILE A C 1
ATOM 1490 O O . ILE A 1 187 ? 2.049 -1.361 -7.963 1.00 95.50 187 ILE A O 1
ATOM 1494 N N . GLN A 1 188 ? 3.995 -1.665 -9.050 1.00 97.06 188 GLN A N 1
ATOM 1495 C CA . GLN A 1 188 ? 4.586 -2.535 -8.032 1.00 97.06 188 GLN A CA 1
ATOM 1496 C C . GLN A 1 188 ? 5.549 -1.732 -7.156 1.00 97.06 188 GLN A C 1
ATOM 1498 O O . GLN A 1 188 ? 6.447 -1.062 -7.661 1.00 97.06 188 GLN A O 1
ATOM 1503 N N . ILE A 1 189 ? 5.369 -1.823 -5.840 1.00 97.25 189 ILE A N 1
ATOM 1504 C CA . ILE A 1 189 ? 6.082 -1.018 -4.844 1.00 97.25 189 ILE A CA 1
ATOM 1505 C C . ILE A 1 189 ? 6.674 -1.917 -3.752 1.00 97.25 189 ILE A C 1
ATOM 1507 O O . ILE A 1 189 ? 6.045 -2.896 -3.340 1.00 97.25 189 ILE A O 1
ATOM 1511 N N . GLY A 1 190 ? 7.876 -1.584 -3.285 1.00 97.62 190 GLY A N 1
ATOM 1512 C CA . GLY A 1 190 ? 8.516 -2.132 -2.091 1.00 97.62 190 GLY A CA 1
ATOM 1513 C C . GLY A 1 190 ? 8.570 -1.102 -0.970 1.00 97.62 190 GLY A C 1
ATOM 1514 O O . GLY A 1 190 ? 8.847 0.061 -1.237 1.00 97.62 190 GLY A O 1
ATOM 1515 N N . VAL A 1 191 ? 8.319 -1.520 0.270 1.00 98.12 191 VAL A N 1
ATOM 1516 C CA . VAL A 1 191 ? 8.312 -0.635 1.448 1.00 98.12 191 VAL A CA 1
ATOM 1517 C C . VAL A 1 191 ? 9.286 -1.146 2.506 1.00 98.12 191 VAL A C 1
ATOM 1519 O O . VAL A 1 191 ? 9.172 -2.292 2.941 1.00 98.12 191 VAL A O 1
ATOM 1522 N N . ASP A 1 192 ? 10.205 -0.284 2.935 1.00 97.94 192 ASP A N 1
ATOM 1523 C CA . ASP A 1 192 ? 11.071 -0.475 4.095 1.00 97.94 192 ASP A CA 1
ATOM 1524 C C . ASP A 1 192 ? 10.551 0.421 5.218 1.00 97.94 192 ASP A C 1
ATOM 1526 O O . ASP A 1 192 ? 10.705 1.641 5.203 1.00 97.94 192 ASP A O 1
ATOM 1530 N N . SER A 1 193 ? 9.894 -0.188 6.201 1.00 97.19 193 SER A N 1
ATOM 1531 C CA . SER A 1 193 ? 9.293 0.539 7.321 1.00 97.19 193 SER A CA 1
ATOM 1532 C C . SER A 1 193 ? 10.339 1.009 8.334 1.00 97.19 193 SER A C 1
ATOM 1534 O O . SER A 1 193 ? 10.020 1.826 9.201 1.00 97.19 193 SER A O 1
ATOM 1536 N N . SER A 1 194 ? 11.562 0.466 8.280 1.00 96.75 194 SER A N 1
ATOM 1537 C CA . SER A 1 194 ? 12.650 0.830 9.193 1.00 96.75 194 SER A CA 1
ATOM 1538 C C . SER A 1 194 ? 13.300 2.155 8.825 1.00 96.75 194 SER A C 1
ATOM 1540 O O . SER A 1 194 ? 13.607 2.941 9.719 1.00 96.75 194 SER A O 1
ATOM 1542 N N . THR A 1 195 ? 13.441 2.424 7.530 1.00 96.31 195 THR A N 1
ATOM 1543 C CA . THR A 1 195 ? 13.992 3.681 7.015 1.00 96.31 195 THR A CA 1
ATOM 1544 C C . THR A 1 195 ? 12.897 4.651 6.583 1.00 96.31 195 THR A C 1
ATOM 1546 O O . THR A 1 195 ? 13.035 5.849 6.787 1.00 96.31 195 THR A O 1
ATOM 1549 N N . GLY A 1 196 ? 11.772 4.135 6.082 1.00 97.19 196 GLY A N 1
ATOM 1550 C CA . GLY A 1 196 ? 10.751 4.924 5.393 1.00 97.19 196 GLY A CA 1
ATOM 1551 C C . GLY A 1 196 ? 10.936 4.964 3.881 1.00 97.19 196 GLY A C 1
ATOM 1552 O O . GLY A 1 196 ? 10.120 5.584 3.198 1.00 97.19 196 GLY A O 1
ATOM 1553 N N . ALA A 1 197 ? 11.940 4.263 3.352 1.00 98.12 197 ALA A N 1
ATOM 1554 C CA . ALA A 1 197 ? 12.165 4.162 1.923 1.00 98.12 197 ALA A CA 1
ATOM 1555 C C . ALA A 1 197 ? 11.052 3.355 1.240 1.00 98.12 197 ALA A C 1
ATOM 1557 O O . ALA A 1 197 ? 10.694 2.245 1.652 1.00 98.12 197 ALA A O 1
ATOM 1558 N N . VAL A 1 198 ? 10.534 3.899 0.142 1.00 98.44 198 VAL A N 1
ATOM 1559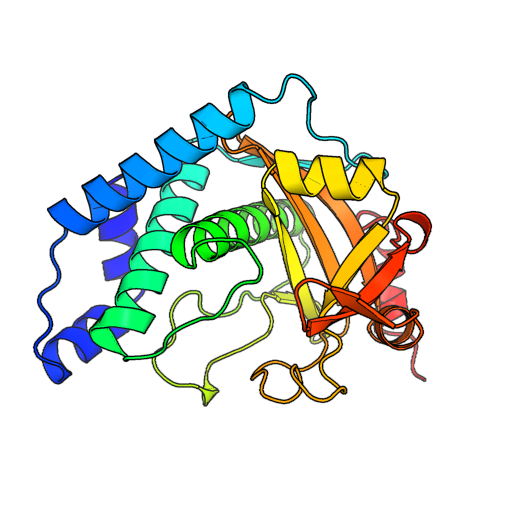 C CA . VAL A 1 198 ? 9.543 3.249 -0.714 1.00 98.44 198 VAL A CA 1
ATOM 1560 C C . VAL A 1 198 ? 10.071 3.200 -2.143 1.00 98.44 198 VAL A C 1
ATOM 1562 O O . VAL A 1 198 ? 10.133 4.220 -2.826 1.00 98.44 198 VAL A O 1
ATOM 1565 N N . ALA A 1 199 ? 10.461 2.012 -2.600 1.00 97.69 199 ALA A N 1
ATOM 1566 C CA . ALA A 1 199 ? 11.031 1.797 -3.928 1.00 97.69 199 ALA A CA 1
ATOM 1567 C C . ALA A 1 199 ? 9.950 1.409 -4.940 1.00 97.69 199 ALA A C 1
ATOM 1569 O O . ALA A 1 199 ? 9.159 0.491 -4.706 1.00 97.69 199 ALA A O 1
ATOM 1570 N N . ILE A 1 200 ? 9.938 2.073 -6.093 1.00 96.19 200 ILE A N 1
ATOM 1571 C CA . ILE A 1 200 ? 9.028 1.748 -7.192 1.00 96.19 200 ILE A CA 1
ATOM 1572 C C . ILE A 1 200 ? 9.719 0.757 -8.125 1.00 96.19 200 ILE A C 1
ATOM 1574 O O . ILE A 1 200 ? 10.769 1.058 -8.688 1.00 96.19 200 ILE A O 1
ATOM 1578 N N . LEU A 1 201 ? 9.129 -0.424 -8.313 1.00 95.88 201 LEU A N 1
ATOM 1579 C CA . LEU A 1 201 ? 9.636 -1.402 -9.278 1.00 95.88 201 LEU A CA 1
ATOM 1580 C C . LEU A 1 201 ? 9.366 -0.950 -10.711 1.00 95.88 201 LEU A C 1
ATOM 1582 O O . LEU A 1 201 ? 10.191 -1.179 -11.584 1.00 95.88 201 LEU A O 1
ATOM 1586 N N . GLY A 1 202 ? 8.210 -0.329 -10.936 1.00 94.50 202 GLY A N 1
ATOM 1587 C CA . GLY A 1 202 ? 7.739 0.145 -12.232 1.00 94.50 202 GLY A CA 1
ATOM 1588 C C . GLY A 1 202 ? 6.229 -0.031 -12.371 1.00 94.50 202 GLY A C 1
ATOM 1589 O O . GLY A 1 202 ? 5.528 -0.331 -11.396 1.00 94.50 202 GLY A O 1
ATOM 1590 N N . CYS A 1 203 ? 5.732 0.127 -13.594 1.00 94.06 203 CYS A N 1
ATOM 1591 C CA . CYS A 1 203 ? 4.322 -0.023 -13.933 1.00 94.06 203 CYS A CA 1
ATOM 1592 C C . CYS A 1 203 ? 4.099 -0.997 -15.098 1.00 94.06 203 CYS A C 1
ATOM 1594 O O . CYS A 1 203 ? 4.974 -1.189 -15.939 1.00 94.06 203 CYS A O 1
ATOM 1596 N N . ILE A 1 204 ? 2.923 -1.622 -15.122 1.00 93.88 204 ILE A N 1
ATOM 1597 C CA . ILE A 1 204 ? 2.505 -2.571 -16.158 1.00 93.88 204 ILE A CA 1
ATOM 1598 C C . ILE A 1 204 ? 1.020 -2.374 -16.476 1.00 93.88 204 ILE A C 1
ATOM 1600 O O . ILE A 1 204 ? 0.212 -2.110 -15.580 1.00 93.88 204 ILE A O 1
ATOM 1604 N N . THR A 1 205 ? 0.650 -2.460 -17.750 1.00 93.25 205 THR A N 1
ATOM 1605 C CA . THR A 1 205 ? -0.729 -2.253 -18.211 1.00 93.25 205 THR A CA 1
ATOM 1606 C C . THR A 1 205 ? -1.602 -3.486 -17.994 1.00 93.25 205 THR A C 1
ATOM 1608 O O . THR A 1 205 ? -1.120 -4.609 -17.839 1.00 93.25 205 THR A O 1
ATOM 1611 N N . ARG A 1 206 ? -2.925 -3.296 -18.038 1.00 93.31 206 ARG A N 1
ATOM 1612 C CA . ARG A 1 206 ? -3.894 -4.403 -18.022 1.00 93.31 206 ARG A CA 1
ATOM 1613 C C . ARG A 1 206 ? -3.584 -5.478 -19.065 1.00 93.31 206 ARG A C 1
ATOM 1615 O O . ARG A 1 206 ? -3.617 -6.657 -18.722 1.00 93.31 206 ARG A O 1
ATOM 1622 N N . GLY A 1 207 ? -3.320 -5.072 -20.308 1.00 92.19 207 GLY A N 1
ATOM 1623 C CA . GLY A 1 207 ? -3.067 -5.992 -21.418 1.00 92.19 207 GLY A CA 1
ATOM 1624 C C . GLY A 1 207 ? -1.843 -6.865 -21.157 1.00 92.19 207 GLY A C 1
ATOM 1625 O O . GLY A 1 207 ? -1.923 -8.083 -21.259 1.00 92.19 207 GLY A O 1
ATOM 1626 N N . GLU A 1 208 ? -0.747 -6.260 -20.697 1.00 94.44 208 GLU A N 1
ATOM 1627 C CA . GLU A 1 208 ? 0.487 -6.976 -20.350 1.00 94.44 208 GLU A CA 1
ATOM 1628 C C . GLU A 1 208 ? 0.297 -7.925 -19.151 1.00 94.44 208 GLU A C 1
ATOM 1630 O O . GLU A 1 208 ? 0.801 -9.049 -19.166 1.00 94.44 208 GLU A O 1
ATOM 1635 N N . ILE A 1 209 ? -0.483 -7.527 -18.134 1.00 94.94 209 ILE A N 1
ATOM 1636 C CA . ILE A 1 209 ? -0.854 -8.428 -17.027 1.00 94.94 209 ILE A CA 1
ATOM 1637 C C . ILE A 1 209 ? -1.626 -9.632 -17.570 1.00 94.94 209 ILE A C 1
ATOM 1639 O O . ILE A 1 209 ? -1.326 -10.763 -17.210 1.00 94.94 209 ILE A O 1
ATOM 1643 N N . MET A 1 210 ? -2.634 -9.400 -18.412 1.00 93.56 210 MET A N 1
ATOM 1644 C CA . MET A 1 210 ? -3.503 -10.459 -18.931 1.00 93.56 210 MET A CA 1
ATOM 1645 C C . MET A 1 210 ? -2.803 -11.376 -19.938 1.00 93.56 210 MET A C 1
ATOM 1647 O O . MET A 1 210 ? -3.190 -12.535 -20.048 1.00 93.56 210 MET A O 1
ATOM 1651 N N . ALA A 1 211 ? -1.776 -10.883 -20.631 1.00 93.94 211 ALA A N 1
ATOM 1652 C CA . ALA A 1 211 ? -0.932 -11.666 -21.530 1.00 93.94 211 ALA A CA 1
ATOM 1653 C C . ALA A 1 211 ? 0.163 -12.469 -20.800 1.00 93.94 211 ALA A C 1
ATOM 1655 O O . ALA A 1 211 ? 0.839 -13.290 -21.419 1.00 93.94 211 ALA A O 1
ATOM 1656 N N . SER A 1 212 ? 0.363 -12.238 -19.498 1.00 95.12 212 SER A N 1
ATOM 1657 C CA . SER A 1 212 ? 1.384 -12.938 -18.717 1.00 95.12 212 SER A CA 1
ATOM 1658 C C . SER A 1 212 ? 1.007 -14.412 -18.486 1.00 95.12 212 SER A C 1
ATOM 1660 O O . SER A 1 212 ? -0.172 -14.725 -18.301 1.00 95.12 212 SER A O 1
ATOM 1662 N N . PRO A 1 213 ? 1.984 -15.339 -18.432 1.00 95.62 213 PRO A N 1
ATOM 1663 C CA . PRO A 1 213 ? 1.724 -16.726 -18.059 1.00 95.62 213 PRO A CA 1
ATOM 1664 C C . PRO A 1 213 ? 1.089 -16.829 -16.669 1.00 95.62 213 PRO A C 1
ATOM 1666 O O . PRO A 1 213 ? 1.412 -16.051 -15.774 1.00 95.62 213 PRO A O 1
ATOM 1669 N N . THR A 1 214 ? 0.241 -17.831 -16.446 1.00 95.44 214 THR A N 1
ATOM 1670 C CA . THR A 1 214 ? -0.358 -18.094 -15.129 1.00 95.44 214 THR A CA 1
ATOM 1671 C C . THR A 1 214 ? 0.223 -19.348 -14.488 1.00 95.44 214 THR A C 1
ATOM 1673 O O . THR A 1 214 ? 0.376 -20.369 -15.153 1.00 95.44 214 THR A O 1
ATOM 1676 N N . ALA A 1 215 ? 0.471 -19.305 -13.180 1.00 93.94 215 ALA A N 1
ATOM 1677 C CA . ALA A 1 215 ? 0.875 -20.453 -12.374 1.00 93.94 215 ALA A CA 1
ATOM 1678 C C . ALA A 1 215 ? 0.065 -20.522 -11.073 1.00 93.94 215 ALA A C 1
ATOM 1680 O O . ALA A 1 215 ? -0.516 -19.530 -10.628 1.00 93.94 215 ALA A O 1
ATOM 1681 N N . ASN A 1 216 ? 0.034 -21.695 -10.441 1.00 90.75 216 ASN A N 1
ATOM 1682 C CA . ASN A 1 216 ? -0.604 -21.859 -9.140 1.00 90.75 216 ASN A CA 1
ATOM 1683 C C . ASN A 1 216 ? 0.388 -21.503 -8.020 1.00 90.75 216 ASN A C 1
ATOM 1685 O O . ASN A 1 216 ? 1.366 -22.214 -7.796 1.00 90.75 216 ASN A O 1
ATOM 1689 N N . ILE A 1 217 ? 0.142 -20.391 -7.328 1.00 86.25 217 ILE A N 1
ATOM 1690 C CA . ILE A 1 217 ? 0.999 -19.836 -6.280 1.00 86.25 217 ILE A CA 1
ATOM 1691 C C . ILE A 1 217 ? 0.182 -19.729 -4.989 1.00 86.25 217 ILE A C 1
ATOM 1693 O O . ILE A 1 217 ? -0.848 -19.060 -4.943 1.00 86.25 217 ILE A O 1
ATOM 1697 N N . PHE A 1 218 ? 0.639 -20.392 -3.921 1.00 79.94 218 PHE A N 1
ATOM 1698 C CA . PHE A 1 218 ? -0.094 -20.501 -2.647 1.00 79.94 218 PHE A CA 1
ATOM 1699 C C . PHE A 1 218 ? -1.535 -21.021 -2.813 1.00 79.94 218 PHE A C 1
ATOM 1701 O O . PHE A 1 218 ? -2.465 -20.499 -2.194 1.00 79.94 218 PHE A O 1
ATOM 1708 N N . ASN A 1 219 ? -1.713 -22.052 -3.648 1.00 83.69 219 ASN A N 1
ATOM 1709 C CA . ASN A 1 219 ? -3.008 -22.659 -3.982 1.00 83.69 219 ASN A CA 1
ATOM 1710 C C . ASN A 1 219 ? -4.007 -21.690 -4.640 1.00 83.69 219 ASN A C 1
ATOM 1712 O O . ASN A 1 219 ? -5.218 -21.879 -4.523 1.00 83.69 219 ASN A O 1
ATOM 1716 N N . LYS A 1 220 ? -3.514 -20.637 -5.302 1.00 86.44 220 LYS A N 1
ATOM 1717 C CA . LYS A 1 220 ? -4.322 -19.705 -6.089 1.00 86.44 220 LYS A CA 1
ATOM 1718 C C . LYS A 1 220 ? -3.666 -19.402 -7.435 1.00 86.44 220 LYS A C 1
ATOM 1720 O O . LYS A 1 220 ? -2.441 -19.292 -7.502 1.00 86.44 220 LYS A O 1
ATOM 1725 N N . PRO A 1 221 ? -4.450 -19.213 -8.505 1.00 91.50 221 PRO A N 1
ATOM 1726 C CA . PRO A 1 221 ? -3.895 -18.837 -9.794 1.00 91.50 221 PRO A CA 1
ATOM 1727 C C . PRO A 1 221 ? -3.352 -17.399 -9.759 1.00 91.50 221 PRO A C 1
ATOM 1729 O O . PRO A 1 221 ? -4.024 -16.454 -9.332 1.00 91.50 221 PRO A O 1
ATOM 1732 N N . ALA A 1 222 ? -2.122 -17.222 -10.230 1.00 93.56 222 ALA A N 1
ATOM 1733 C CA . ALA A 1 222 ? -1.454 -15.933 -10.316 1.00 93.56 222 ALA A CA 1
ATOM 1734 C C . ALA A 1 222 ? -0.738 -15.776 -11.660 1.00 93.56 222 ALA A C 1
ATOM 1736 O O . ALA A 1 222 ? -0.074 -16.695 -12.133 1.00 93.56 222 ALA A O 1
ATOM 1737 N N . HIS A 1 223 ? -0.846 -14.584 -12.237 1.00 96.00 223 HIS A N 1
ATOM 1738 C CA . HIS A 1 223 ? 0.015 -14.094 -13.304 1.00 96.00 223 HIS A CA 1
ATOM 1739 C C . HIS A 1 223 ? 1.459 -14.043 -12.821 1.00 96.00 223 HIS A C 1
ATOM 1741 O O . HIS A 1 223 ? 1.740 -13.496 -11.753 1.00 96.00 223 HIS A O 1
ATOM 1747 N N . VAL A 1 224 ? 2.352 -14.609 -13.618 1.00 96.19 224 VAL A N 1
ATOM 1748 C CA . VAL A 1 224 ? 3.799 -14.657 -13.434 1.00 96.19 224 VAL A CA 1
ATOM 1749 C C . VAL A 1 224 ? 4.382 -13.555 -14.307 1.00 96.19 224 VAL A C 1
ATOM 1751 O O . VAL A 1 224 ? 4.547 -13.735 -15.509 1.00 96.19 224 VAL A O 1
ATOM 1754 N N . ILE A 1 225 ? 4.628 -12.392 -13.710 1.00 96.75 225 ILE A N 1
ATOM 1755 C CA . ILE A 1 225 ? 5.013 -11.178 -14.429 1.00 96.75 225 ILE A CA 1
ATOM 1756 C C . ILE A 1 225 ? 6.523 -10.968 -14.265 1.00 96.75 225 ILE A C 1
ATOM 1758 O O . ILE A 1 225 ? 6.967 -10.658 -13.152 1.00 96.75 225 ILE A O 1
ATOM 1762 N N . PRO A 1 226 ? 7.332 -11.111 -15.328 1.00 96.44 226 PRO A N 1
ATOM 1763 C CA . PRO A 1 226 ? 8.756 -10.806 -15.269 1.00 96.44 226 PRO A CA 1
ATOM 1764 C C . PRO A 1 226 ? 8.988 -9.342 -14.885 1.00 96.44 226 PRO A C 1
ATOM 1766 O O . PRO A 1 226 ? 8.314 -8.448 -15.395 1.00 96.44 226 PRO A O 1
ATOM 1769 N N . ILE A 1 227 ? 9.972 -9.061 -14.026 1.00 95.19 227 ILE A N 1
ATOM 1770 C CA . ILE A 1 227 ? 10.268 -7.669 -13.632 1.00 95.19 227 ILE A CA 1
ATOM 1771 C C . ILE A 1 227 ? 10.699 -6.811 -14.827 1.00 95.19 227 ILE A C 1
ATOM 1773 O O . ILE A 1 227 ? 10.452 -5.612 -14.833 1.00 95.19 227 ILE A O 1
ATOM 1777 N N . VAL A 1 228 ? 11.277 -7.433 -15.862 1.00 93.88 228 VAL A N 1
ATOM 1778 C CA . VAL A 1 228 ? 11.678 -6.773 -17.115 1.00 93.88 228 VAL A CA 1
ATOM 1779 C C . VAL A 1 228 ? 10.490 -6.246 -17.925 1.00 93.88 228 VAL A C 1
ATOM 1781 O O . VAL A 1 228 ? 10.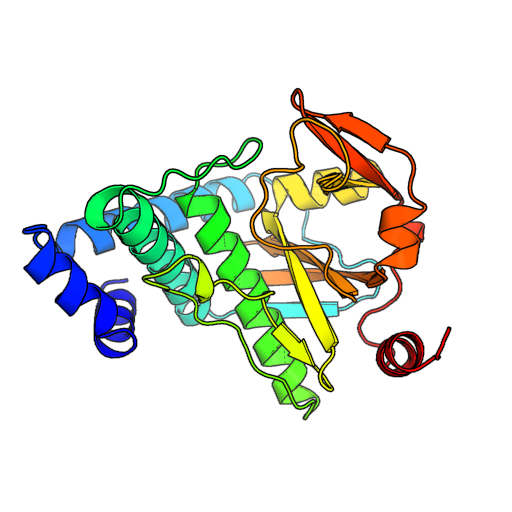674 -5.382 -18.774 1.00 93.88 228 VAL A O 1
ATOM 1784 N N . SER A 1 229 ? 9.275 -6.737 -17.662 1.00 93.94 229 SER A N 1
ATOM 1785 C CA . SER A 1 229 ? 8.045 -6.247 -18.292 1.00 93.94 229 SER A CA 1
ATOM 1786 C C . SER A 1 229 ? 7.528 -4.955 -17.655 1.00 93.94 229 SER A C 1
ATOM 1788 O O . SER A 1 229 ? 6.661 -4.302 -18.225 1.00 93.94 229 SER A O 1
ATOM 1790 N N . TYR A 1 230 ? 8.029 -4.573 -16.477 1.00 93.81 230 TYR A N 1
ATOM 1791 C CA . TYR A 1 230 ? 7.624 -3.331 -15.829 1.00 93.81 230 TYR A CA 1
ATOM 1792 C C . TYR A 1 230 ? 8.393 -2.147 -16.410 1.00 93.81 230 TYR A C 1
ATOM 1794 O O . TYR A 1 230 ? 9.616 -2.054 -16.292 1.00 93.81 230 TYR A O 1
ATOM 1802 N N . ALA A 1 231 ? 7.660 -1.197 -16.978 1.00 92.06 231 ALA A N 1
ATOM 1803 C CA . ALA A 1 231 ? 8.218 0.049 -17.478 1.00 92.06 231 ALA A CA 1
ATOM 1804 C C . ALA A 1 231 ? 8.483 1.050 -16.347 1.00 92.06 231 ALA A C 1
ATOM 1806 O O . ALA A 1 231 ? 7.862 0.987 -15.280 1.00 92.06 231 ALA A O 1
ATOM 1807 N N . SER A 1 232 ? 9.376 2.010 -16.603 1.00 90.25 232 SER A N 1
ATOM 1808 C CA . SER A 1 232 ? 9.596 3.128 -15.687 1.00 90.25 232 SER A CA 1
ATOM 1809 C C . SER A 1 232 ? 8.294 3.892 -15.444 1.00 90.25 232 SER A C 1
ATOM 1811 O O . SER A 1 232 ? 7.549 4.191 -16.375 1.00 90.25 232 SER A O 1
ATOM 1813 N N . PHE A 1 233 ? 8.024 4.198 -14.176 1.00 83.81 233 PHE A N 1
ATOM 1814 C CA . PHE A 1 233 ? 6.887 5.029 -13.782 1.00 83.81 233 PHE A CA 1
ATOM 1815 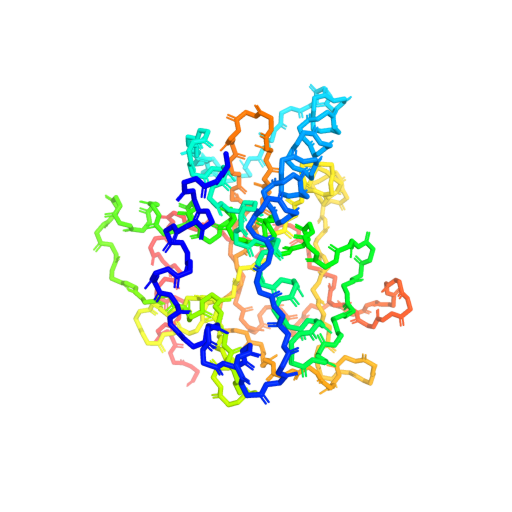C C . PHE A 1 233 ? 7.180 6.533 -13.933 1.00 83.81 233 PHE A C 1
ATOM 1817 O O . PHE A 1 233 ? 6.257 7.336 -14.039 1.00 83.81 233 PHE A O 1
ATOM 1824 N N . ASP A 1 234 ? 8.454 6.922 -13.974 1.00 74.38 234 ASP A N 1
ATOM 1825 C CA . ASP A 1 234 ? 8.859 8.328 -14.110 1.00 74.38 234 ASP A CA 1
ATOM 1826 C C . ASP A 1 234 ? 8.708 8.861 -15.532 1.00 74.38 234 ASP A C 1
ATOM 1828 O O . ASP A 1 234 ? 8.641 10.073 -15.747 1.00 74.38 234 ASP A O 1
ATOM 1832 N N . ASP A 1 235 ? 8.634 7.963 -16.509 1.00 67.00 235 ASP A N 1
ATOM 1833 C CA . ASP A 1 235 ? 8.416 8.336 -17.893 1.00 67.00 235 ASP A CA 1
ATOM 1834 C C . ASP A 1 235 ? 6.924 8.580 -18.143 1.00 67.00 235 ASP A C 1
ATOM 1836 O O . ASP A 1 235 ? 6.129 7.648 -18.234 1.00 67.00 235 ASP A O 1
ATOM 1840 N N . ILE A 1 236 ? 6.544 9.850 -18.303 1.00 59.84 236 ILE A N 1
ATOM 1841 C CA . ILE A 1 236 ? 5.180 10.299 -18.631 1.00 59.84 236 ILE A CA 1
ATOM 1842 C C . ILE A 1 236 ? 4.600 9.560 -19.860 1.00 59.84 236 ILE A C 1
ATOM 1844 O O . ILE A 1 236 ? 3.379 9.542 -20.036 1.00 59.84 236 ILE A O 1
ATOM 1848 N N . SER A 1 237 ? 5.419 8.883 -20.676 1.00 61.94 237 SER A N 1
ATOM 1849 C CA . SER A 1 237 ? 4.959 7.986 -21.742 1.00 61.94 237 SER A CA 1
ATOM 1850 C C . SER A 1 237 ? 3.936 6.937 -21.283 1.00 61.94 237 SER A C 1
ATOM 1852 O O . SER A 1 237 ? 3.076 6.556 -22.075 1.00 61.94 237 SER A O 1
ATOM 1854 N N . TRP A 1 238 ? 3.907 6.507 -20.014 1.00 67.75 238 TRP A N 1
ATOM 1855 C CA . TRP A 1 238 ? 2.838 5.607 -19.550 1.00 67.75 238 TRP A CA 1
ATOM 1856 C C . TRP A 1 238 ? 1.451 6.277 -19.538 1.00 67.75 238 TRP A C 1
ATOM 1858 O O . TRP A 1 238 ? 0.451 5.591 -19.756 1.00 67.75 238 TRP A O 1
ATOM 1868 N N . LEU A 1 239 ? 1.356 7.609 -19.394 1.00 60.91 239 LEU A N 1
ATOM 1869 C CA . LEU A 1 239 ? 0.095 8.335 -19.620 1.00 60.91 239 LEU A CA 1
ATOM 1870 C C . LEU A 1 239 ? -0.346 8.236 -21.085 1.00 60.91 239 LEU A C 1
ATOM 1872 O O . LEU A 1 239 ? -1.545 8.174 -21.353 1.00 60.91 239 LEU A O 1
ATOM 1876 N N . GLN A 1 240 ? 0.604 8.170 -22.024 1.00 59.16 240 GLN A N 1
ATOM 1877 C CA . GLN A 1 240 ? 0.314 7.916 -23.438 1.00 59.16 240 GLN A CA 1
ATOM 1878 C C . GLN A 1 240 ? -0.107 6.455 -23.664 1.00 59.16 240 GLN A C 1
ATOM 1880 O O . GLN A 1 240 ? -1.061 6.220 -24.402 1.00 59.16 240 GLN A O 1
ATOM 1885 N N . ARG A 1 241 ? 0.496 5.480 -22.962 1.00 58.38 241 ARG A N 1
ATOM 1886 C CA . ARG A 1 241 ? 0.065 4.061 -22.988 1.00 58.38 241 ARG A CA 1
ATOM 1887 C C . ARG A 1 241 ? -1.371 3.868 -22.503 1.00 58.38 241 ARG A C 1
ATOM 1889 O O . ARG A 1 241 ? -2.060 2.973 -22.968 1.00 58.38 241 ARG A O 1
ATOM 1896 N N . LEU A 1 242 ? -1.841 4.722 -21.595 1.00 59.38 242 LEU A N 1
ATOM 1897 C CA . LEU A 1 242 ? -3.229 4.716 -21.129 1.00 59.38 242 LEU A CA 1
ATOM 1898 C C . LEU A 1 242 ? -4.216 5.384 -22.103 1.00 59.38 242 LEU A C 1
ATOM 1900 O O . LEU A 1 242 ? -5.426 5.175 -21.974 1.00 59.38 242 LEU A O 1
ATOM 1904 N N . GLY A 1 243 ? -3.717 6.208 -23.030 1.00 46.91 243 GLY A N 1
ATOM 1905 C CA . GLY A 1 243 ? -4.495 6.968 -24.013 1.00 46.91 243 GLY A CA 1
ATOM 1906 C C . GLY A 1 243 ? -4.446 6.418 -25.442 1.00 46.91 243 GLY A C 1
ATOM 1907 O O . GLY A 1 243 ? -5.226 6.877 -26.277 1.00 46.91 243 GLY A O 1
ATOM 1908 N N . ALA A 1 244 ? -3.572 5.448 -25.730 1.00 45.09 244 ALA A N 1
ATOM 1909 C CA . ALA A 1 244 ? -3.597 4.704 -26.981 1.00 45.09 244 ALA A CA 1
ATOM 1910 C C . ALA A 1 244 ? -4.905 3.904 -27.031 1.00 45.09 244 ALA A C 1
ATOM 1912 O O . ALA A 1 244 ? -5.103 2.958 -26.270 1.00 45.09 244 ALA A O 1
ATOM 1913 N N . LYS A 1 245 ? -5.841 4.366 -27.862 1.00 39.03 245 LYS A N 1
ATOM 1914 C CA . LYS A 1 245 ? -7.047 3.614 -28.194 1.00 39.03 245 LYS A CA 1
ATOM 1915 C C . LYS A 1 245 ? -6.611 2.284 -28.815 1.00 39.03 245 LYS A C 1
ATOM 1917 O O . LYS A 1 245 ? -5.847 2.309 -29.778 1.00 39.03 245 LYS A O 1
ATOM 1922 N N . GLU A 1 246 ? -7.081 1.174 -28.253 1.00 40.31 246 GLU A N 1
ATOM 1923 C CA . GLU A 1 246 ? -7.364 -0.016 -29.064 1.00 40.31 246 GLU A CA 1
ATOM 1924 C C . GLU A 1 246 ? -8.458 0.324 -30.085 1.00 40.31 246 GLU A C 1
ATOM 1926 O O . GLU A 1 246 ? -9.392 1.086 -29.717 1.00 40.31 246 GLU A O 1
#

Foldseek 3Di:
DLVLLVVVCVVCVVLVVLCVVQVNDDDSVVLLVVLVVLLVVLLVVLVVDPDDDDAPQPDKFFDDLVQLSNLSSLLSSQQCSCCVRVVHDDDDQPDDSSNQSSQQSLQLVRVVVVCVVVVFDKDAQPSHDNDLVRDAAGMAGPNFHEHEAEDEQVVNVVCVVVQWDWAAPCVDPPNVPDSDDDGQKYWYWYANSNRRMIHTLAMAGPVLQNPADWDQDSNGIIGTHGSVRGDHPPPCCVVVVSVPDD

pLDDT: mean 91.13, std 10.05, range [39.03, 98.44]

Secondary structure (DSSP, 8-state):
-HHHHHHHHHH-THHHHHHHHHTPPP-HHHHHHHHHHHHHHHHHHHHH--SPP--TTS-EEEPPHHHHHHHHHHHHHHHHIIIIIS------SSS-HHHHHHHHHHHHHHHHHHHHHTT--EEEPPSS-SSGGG---SEEETTEEEEEEEEEHHHHHHHHHHTEEEEE-TTSTTTTT-SS---SEEEEEEE-TTT-EEEEEEEEEHHHHHHS-EEEETTEEEEEEEGGGPBPSSSTHHHHHTT---

Sequence (246 aa):
METAITKLLSEFPVIEEKCRQNRVPINLQKLTAEAEAWLSRQQKEDISYKHDLISPHGLTIELTLAELKYAFAVGTVRTWFNEKVMGWKYRHSGLPSQLAHSIGQAGEMALSKYLQSKQIKFSGAPVVVASKSEFRQDLTINRKSVGIKTAAKRSYLDIIRRGTSYYPAKMLDGESLRVLSYPELLIQIGVDSSTGAVAILGCITRGEIMASPTANIFNKPAHVIPIVSYASFDDISWLQRLGAKE

Radius of gyration: 17.77 Å; chains: 1; bounding box: 46×41×53 Å